Protein AF-A0A949F1Z5-F1 (afdb_monomer_lite)

Foldseek 3Di:
DDDDDDDDDPPPPPPPDPPPPPLFAKWWQFPLRDIDGFHFPDDDPFWTWGQDLLGIDIDGPVGTPDIDHDDPVSNVVVVVVSVVVVVVVVVVVVVPDDDDDDDDDDDDDDDDDDDDDDDDDDDDDPPDDPQDKDKDKDWDADPQSQPRTKMKIKTFASVCLVPQPDAAAEEEEEEAAQDHQVVCVDPVNVVLCNVRVYMYMYIRAHFPPVCVVVVQTLLQLVNTVVVVVVVVVVVVCVVSVHHYDQAHEYEAAASGLSNQLNSCQVCVVRYLEYEHEQHSDADARPAEGNYAYEYEYEPQQVRRVVRSVNNQVRCVVRVHHYDYDYDNDYRDDDPVSSVVSSVVVVVSD

Sequence (349 aa):
MRLKICLCLFSFLICLSLFYSDAAADTIKIKDGGTIQGIIVEEGADKVIVELKYGKMTLSHDNIESISKSTKETNDALRKNWEQAKRQAQGAAKKVQPKVPAKTAVKNPSGSATQSAGTTKKYEAPKSKKTTYQHGIGSIRTDNYANRTLQYYYYIPPAILDNKNQTYPALVMIPWLSGRGDEFVSSECRDFAYKNKFVIISPTFIWDEKNWDAEKSYQYPAVWSGNALLRIIDDFKKQHNIRLKKKFYLFGFSAGAQFALRFAFWKPDLCIACAAHASGAPIRPEGKINTKFFVTCGTQDTERIGYVKEFYNLARQRNIDVTYKTYNIDHALSPAQIEDSMKFFAGVR

Radius of gyration: 25.37 Å; chains: 1; bounding box: 71×90×76 Å

pLDDT: mean 81.54, std 23.12, range [26.77, 98.88]

Structure (mmCIF, N/CA/C/O backbone):
data_AF-A0A949F1Z5-F1
#
_entry.id   AF-A0A949F1Z5-F1
#
loop_
_atom_site.group_PDB
_atom_site.id
_atom_site.type_symbol
_atom_site.label_atom_id
_atom_site.label_alt_id
_atom_site.label_comp_id
_atom_site.label_asym_id
_atom_site.label_entity_id
_atom_site.label_seq_id
_atom_site.pdbx_PDB_ins_code
_atom_site.Cartn_x
_atom_site.Cartn_y
_atom_site.Cartn_z
_atom_site.occupancy
_atom_site.B_iso_or_equiv
_atom_site.auth_seq_id
_atom_site.auth_comp_id
_atom_site.auth_asym_id
_atom_site.auth_atom_id
_atom_site.pdbx_PDB_model_num
ATOM 1 N N . MET A 1 1 ? 48.191 -55.532 -49.067 1.00 36.81 1 MET A N 1
ATOM 2 C CA . MET A 1 1 ? 49.578 -55.034 -48.970 1.00 36.81 1 MET A CA 1
ATOM 3 C C . MET A 1 1 ? 49.526 -53.510 -48.882 1.00 36.81 1 MET A C 1
ATOM 5 O O . MET A 1 1 ? 49.154 -52.925 -49.882 1.00 36.81 1 MET A O 1
ATOM 9 N N . ARG A 1 2 ? 49.883 -52.929 -47.712 1.00 37.22 2 ARG A N 1
ATOM 10 C CA . ARG A 1 2 ? 50.203 -51.493 -47.439 1.00 37.22 2 ARG A CA 1
ATOM 11 C C . ARG A 1 2 ? 49.026 -50.489 -47.605 1.00 37.22 2 ARG A C 1
ATOM 13 O O . ARG A 1 2 ? 48.278 -50.614 -48.552 1.00 37.22 2 ARG A O 1
ATOM 20 N N . LEU A 1 3 ? 48.755 -49.466 -46.783 1.00 37.06 3 LEU A N 1
ATOM 21 C CA . LEU A 1 3 ? 49.341 -48.846 -45.578 1.00 37.06 3 LEU A CA 1
ATOM 22 C C . LEU A 1 3 ? 48.259 -47.858 -45.038 1.00 37.06 3 LEU A C 1
ATOM 24 O O . LEU A 1 3 ? 47.784 -47.026 -45.797 1.00 37.06 3 LEU A O 1
ATOM 28 N N . LYS A 1 4 ? 47.593 -48.112 -43.905 1.00 42.34 4 LYS A N 1
ATOM 29 C CA . LYS A 1 4 ? 47.692 -47.405 -42.604 1.00 42.34 4 LYS A CA 1
ATOM 30 C C . LYS A 1 4 ? 47.954 -45.871 -42.588 1.00 42.34 4 LYS A C 1
ATOM 32 O O . LYS A 1 4 ? 49.036 -45.435 -42.952 1.00 42.34 4 LYS A O 1
ATOM 37 N N . ILE A 1 5 ? 47.022 -45.176 -41.906 1.00 46.44 5 ILE A N 1
ATOM 38 C CA . ILE A 1 5 ? 47.175 -44.035 -40.962 1.00 46.44 5 ILE A CA 1
ATOM 39 C C . ILE A 1 5 ? 47.218 -42.604 -41.534 1.00 46.44 5 ILE A C 1
ATOM 41 O O . ILE A 1 5 ? 48.238 -42.156 -42.035 1.00 46.44 5 ILE A O 1
ATOM 45 N N . CYS A 1 6 ? 46.124 -41.864 -41.307 1.00 39.34 6 CYS A N 1
ATOM 46 C CA . CYS A 1 6 ? 46.070 -40.440 -40.927 1.00 39.34 6 CYS A CA 1
ATOM 47 C C . CYS A 1 6 ? 44.587 -40.065 -40.745 1.00 39.34 6 CYS A C 1
ATOM 49 O O . CYS A 1 6 ? 43.773 -40.435 -41.577 1.00 39.34 6 CYS A O 1
ATOM 51 N N . LEU A 1 7 ? 44.106 -39.322 -39.761 1.00 36.91 7 LEU A N 1
ATOM 52 C CA . LEU A 1 7 ? 44.616 -38.826 -38.495 1.00 36.91 7 LEU A CA 1
ATOM 53 C C . LEU A 1 7 ? 43.337 -38.328 -37.790 1.00 36.91 7 LEU A C 1
ATOM 55 O O . LEU A 1 7 ? 42.496 -37.682 -38.418 1.00 36.91 7 LEU A O 1
ATOM 59 N N . CYS A 1 8 ? 43.154 -38.667 -36.518 1.00 42.72 8 CYS A N 1
ATOM 60 C CA . CYS A 1 8 ? 42.083 -38.144 -35.675 1.00 42.72 8 CYS A CA 1
ATOM 61 C C . CYS A 1 8 ? 42.136 -36.613 -35.659 1.00 42.72 8 CYS A C 1
ATOM 63 O O . CYS A 1 8 ? 43.104 -36.093 -35.123 1.00 42.72 8 CYS A O 1
ATOM 65 N N . LEU A 1 9 ? 41.141 -35.901 -36.203 1.00 37.72 9 LEU A N 1
ATOM 66 C CA . LEU A 1 9 ? 40.977 -34.447 -36.005 1.00 37.72 9 LEU A CA 1
ATOM 67 C C . LEU A 1 9 ? 39.591 -33.936 -36.465 1.00 37.72 9 LEU A C 1
ATOM 69 O O . LEU A 1 9 ? 39.466 -32.875 -37.059 1.00 37.72 9 LEU A O 1
ATOM 73 N N . PHE A 1 10 ? 38.518 -34.679 -36.184 1.00 36.91 10 PHE A N 1
ATOM 74 C CA . PHE A 1 10 ? 37.144 -34.169 -36.348 1.00 36.91 10 PHE A CA 1
ATOM 75 C C . PHE A 1 10 ? 36.283 -34.457 -35.111 1.00 36.91 10 PHE A C 1
ATOM 77 O O . PHE A 1 10 ? 35.127 -34.846 -35.193 1.00 36.91 10 PHE A O 1
ATOM 84 N N . SER A 1 11 ? 36.886 -34.280 -33.933 1.00 42.19 11 SER A N 1
ATOM 85 C CA . SER A 1 11 ? 36.189 -34.313 -32.640 1.00 42.19 11 SER A CA 1
ATOM 86 C C . SER A 1 11 ? 36.670 -33.189 -31.713 1.00 42.19 11 SER A C 1
ATOM 88 O O . SER A 1 11 ? 36.739 -33.359 -30.500 1.00 42.19 11 SER A O 1
ATOM 90 N N . PHE A 1 12 ? 37.036 -32.039 -32.293 1.00 37.59 12 PHE A N 1
ATOM 91 C CA . PHE A 1 12 ? 37.522 -30.867 -31.554 1.00 37.59 12 PHE A CA 1
ATOM 92 C C . PHE A 1 12 ? 37.028 -29.545 -32.167 1.00 37.59 12 PHE A C 1
ATOM 94 O O . PHE A 1 12 ? 37.784 -28.607 -32.381 1.00 37.59 12 PHE A O 1
ATOM 101 N N . LEU A 1 13 ? 35.734 -29.481 -32.489 1.00 38.41 13 LEU A N 1
ATOM 102 C CA . LEU A 1 13 ? 35.032 -28.226 -32.800 1.00 38.41 13 LEU A CA 1
ATOM 103 C C . LEU A 1 13 ? 33.577 -28.261 -32.300 1.00 38.41 13 LEU A C 1
ATOM 105 O O . LEU A 1 13 ? 32.667 -27.701 -32.895 1.00 38.41 13 LEU A O 1
ATOM 109 N N . ILE A 1 14 ? 33.378 -28.927 -31.160 1.00 43.97 14 ILE A N 1
ATOM 110 C CA . ILE A 1 14 ? 32.181 -28.843 -30.314 1.00 43.97 14 ILE A CA 1
ATOM 111 C C . ILE A 1 14 ? 32.685 -28.596 -28.888 1.00 43.97 14 ILE A C 1
ATOM 113 O O . ILE A 1 14 ? 32.600 -29.466 -28.034 1.00 43.97 14 ILE A O 1
ATOM 117 N N . CYS A 1 15 ? 33.352 -27.461 -28.653 1.00 40.47 15 CYS A N 1
ATOM 118 C CA . CYS A 1 15 ? 33.649 -26.997 -27.288 1.00 40.47 15 CYS A CA 1
ATOM 119 C C . CYS A 1 15 ? 34.105 -25.530 -27.194 1.00 40.47 15 CYS A C 1
ATOM 121 O O . CYS A 1 15 ? 34.715 -25.145 -26.201 1.00 40.47 15 CYS A O 1
ATOM 123 N N . LEU A 1 16 ? 33.829 -24.687 -28.197 1.00 43.34 16 LEU A N 1
ATOM 124 C CA . LEU A 1 16 ? 34.276 -23.293 -28.174 1.00 43.34 16 LEU A CA 1
ATOM 125 C C . LEU A 1 16 ? 33.214 -22.354 -28.758 1.00 43.34 16 LEU A C 1
ATOM 127 O O . LEU A 1 16 ? 33.221 -22.071 -29.952 1.00 43.34 16 LEU A O 1
ATOM 131 N N . SER A 1 17 ? 32.278 -21.937 -27.895 1.00 38.22 17 SER A N 1
ATOM 132 C CA . SER A 1 17 ? 31.504 -20.668 -27.925 1.00 38.22 17 SER A CA 1
ATOM 133 C C . SER A 1 17 ? 30.106 -20.763 -27.284 1.00 38.22 17 SER A C 1
ATOM 135 O O . SER A 1 17 ? 29.169 -20.096 -27.705 1.00 38.22 17 SER A O 1
ATOM 137 N N . LEU A 1 18 ? 29.962 -21.524 -26.194 1.00 36.12 18 LEU A N 1
ATOM 138 C CA . LEU A 1 18 ? 28.905 -21.281 -25.200 1.00 36.12 18 LEU A CA 1
ATOM 139 C C . LEU A 1 18 ? 29.523 -20.793 -23.885 1.00 36.12 18 LEU A C 1
ATOM 141 O O . LEU A 1 18 ? 29.160 -21.237 -22.804 1.00 36.12 18 LEU A O 1
ATOM 145 N N . PHE A 1 19 ? 30.444 -19.833 -23.980 1.00 36.62 19 PHE A N 1
ATOM 146 C CA . PHE A 1 19 ? 30.500 -18.803 -22.951 1.00 36.62 19 PHE A CA 1
ATOM 147 C C . PHE A 1 19 ? 29.393 -17.820 -23.312 1.00 36.62 19 PHE A C 1
ATOM 149 O O . PHE A 1 19 ? 29.619 -16.818 -23.985 1.00 36.62 19 PHE A O 1
ATOM 156 N N . TYR A 1 20 ? 28.164 -18.161 -22.917 1.00 38.56 20 TYR A N 1
ATOM 157 C CA . TYR A 1 20 ? 27.194 -17.128 -22.595 1.00 38.56 20 TYR A CA 1
ATOM 158 C C . TYR A 1 20 ? 27.915 -16.246 -21.577 1.00 38.56 20 TYR A C 1
ATOM 160 O O . TYR A 1 20 ? 28.132 -16.662 -20.442 1.00 38.56 20 TYR A O 1
ATOM 168 N N . SER A 1 21 ? 28.403 -15.083 -22.008 1.00 37.22 21 SER A N 1
ATOM 169 C CA . SER A 1 21 ? 28.740 -14.034 -21.065 1.00 37.22 21 SER A CA 1
ATOM 170 C C . SER A 1 21 ? 27.449 -13.758 -20.313 1.00 37.22 21 SER A C 1
ATOM 172 O O . SER A 1 21 ? 26.539 -13.130 -20.857 1.00 37.22 21 SER A O 1
ATOM 174 N N . ASP A 1 22 ? 27.351 -14.279 -19.089 1.00 44.84 22 ASP A N 1
ATOM 175 C CA . ASP A 1 22 ? 26.531 -13.670 -18.058 1.00 44.84 22 ASP A CA 1
ATOM 176 C C . ASP A 1 22 ? 26.916 -12.197 -18.099 1.00 44.84 22 ASP A C 1
ATOM 178 O O . ASP A 1 22 ? 28.029 -11.824 -17.725 1.00 44.84 22 ASP A O 1
ATOM 182 N N . ALA A 1 23 ? 26.058 -11.371 -18.697 1.00 50.28 23 ALA A N 1
ATOM 183 C CA . ALA A 1 23 ? 26.207 -9.934 -18.637 1.00 50.28 23 ALA A CA 1
ATOM 184 C C . ALA A 1 23 ? 26.061 -9.597 -17.156 1.00 50.28 23 ALA A C 1
ATOM 186 O O . ALA A 1 23 ? 24.945 -9.484 -16.650 1.00 50.28 23 ALA A O 1
ATOM 187 N N . ALA A 1 24 ? 27.191 -9.592 -16.450 1.00 70.75 24 ALA A N 1
ATOM 188 C CA . ALA A 1 24 ? 27.233 -9.434 -15.016 1.00 70.75 24 ALA A CA 1
ATOM 189 C C . ALA A 1 24 ? 26.603 -8.077 -14.723 1.00 70.75 24 ALA A C 1
ATOM 191 O O . ALA A 1 24 ? 27.125 -7.050 -15.140 1.00 70.75 24 ALA A O 1
ATOM 192 N N . ALA A 1 25 ? 25.439 -8.058 -14.090 1.00 86.38 25 ALA A N 1
ATOM 193 C CA . ALA A 1 25 ? 24.897 -6.827 -13.542 1.00 86.38 25 ALA A CA 1
ATOM 194 C C . ALA A 1 25 ? 25.790 -6.373 -12.374 1.00 86.38 25 ALA A C 1
ATOM 196 O O . ALA A 1 25 ? 26.530 -7.188 -11.806 1.00 86.38 25 ALA A O 1
ATOM 197 N N . ASP A 1 26 ? 25.692 -5.108 -11.968 1.00 93.19 26 ASP A N 1
ATOM 198 C CA . ASP A 1 26 ? 26.230 -4.707 -10.672 1.00 93.19 26 ASP A CA 1
ATOM 199 C C . ASP A 1 26 ? 25.623 -5.616 -9.594 1.00 93.19 26 ASP A C 1
ATOM 201 O O . ASP A 1 26 ? 24.424 -5.912 -9.585 1.00 93.19 26 ASP A O 1
ATOM 205 N N . THR A 1 27 ? 26.470 -6.098 -8.695 1.00 90.50 27 THR A N 1
ATOM 206 C CA . THR A 1 27 ? 26.098 -7.041 -7.648 1.00 90.50 27 THR A CA 1
ATOM 207 C C . THR A 1 27 ? 26.248 -6.377 -6.291 1.00 90.50 27 THR A C 1
ATOM 209 O O . THR A 1 27 ? 27.327 -5.905 -5.934 1.00 90.50 27 THR A O 1
ATOM 212 N N . ILE A 1 28 ? 25.177 -6.378 -5.504 1.00 89.31 28 ILE A N 1
ATOM 213 C CA . ILE A 1 28 ? 25.171 -5.871 -4.134 1.00 89.31 28 ILE A CA 1
ATOM 214 C C . ILE A 1 28 ? 24.919 -7.035 -3.187 1.00 89.31 28 ILE A C 1
ATOM 216 O O . ILE A 1 28 ? 23.858 -7.659 -3.234 1.00 89.31 28 ILE A O 1
ATOM 220 N N . LYS A 1 29 ? 25.885 -7.321 -2.313 1.00 86.31 29 LYS A N 1
ATOM 221 C CA . LYS A 1 29 ? 25.691 -8.248 -1.195 1.00 86.31 29 LYS A CA 1
ATOM 222 C C . LYS A 1 29 ? 25.130 -7.486 -0.004 1.00 86.31 29 LYS A C 1
ATOM 224 O O . LYS A 1 29 ? 25.622 -6.414 0.341 1.00 86.31 29 LYS A O 1
ATOM 229 N N . ILE A 1 30 ? 24.099 -8.041 0.611 1.00 88.69 30 ILE A N 1
ATOM 230 C CA . ILE A 1 30 ? 23.395 -7.506 1.776 1.00 88.69 30 ILE A CA 1
ATOM 231 C C . ILE A 1 30 ? 23.872 -8.271 3.009 1.00 88.69 30 ILE A C 1
ATOM 233 O O . ILE A 1 30 ? 24.010 -9.490 2.943 1.00 88.69 30 ILE A O 1
ATOM 237 N N . LYS A 1 31 ? 24.059 -7.580 4.140 1.00 77.56 31 LYS A N 1
ATOM 238 C CA . LYS A 1 31 ? 24.593 -8.163 5.391 1.00 77.56 31 LYS A CA 1
ATOM 239 C C . LYS A 1 31 ? 23.800 -9.368 5.912 1.00 77.56 31 LYS A C 1
ATOM 241 O O . LYS A 1 31 ? 24.357 -10.226 6.585 1.00 77.56 31 LYS A O 1
ATOM 246 N N . ASP A 1 32 ? 22.523 -9.467 5.553 1.00 72.50 32 ASP A N 1
ATOM 247 C CA . ASP A 1 32 ? 21.661 -10.608 5.881 1.00 72.50 32 ASP A CA 1
ATOM 248 C C . ASP A 1 32 ? 21.854 -11.823 4.939 1.00 72.50 32 ASP A C 1
ATOM 250 O O . ASP A 1 32 ? 21.057 -12.763 4.951 1.00 72.50 32 ASP A O 1
ATOM 254 N N . GLY A 1 33 ? 22.900 -11.820 4.104 1.00 63.81 33 GLY A N 1
ATOM 255 C CA . GLY A 1 33 ? 23.265 -12.909 3.188 1.00 63.81 33 GLY A CA 1
ATOM 256 C C . GLY A 1 33 ? 22.523 -12.898 1.846 1.00 63.81 33 GLY A C 1
ATOM 257 O O . GLY A 1 33 ? 22.596 -13.867 1.087 1.00 63.81 33 GLY A O 1
ATOM 258 N N . GLY A 1 34 ? 21.781 -11.829 1.551 1.00 72.69 34 GLY A N 1
ATOM 259 C CA . GLY A 1 34 ? 21.120 -11.627 0.261 1.00 72.69 34 GLY A CA 1
ATOM 260 C C . GLY A 1 34 ? 22.077 -11.081 -0.799 1.00 72.69 34 GLY A C 1
ATOM 261 O O . GLY A 1 34 ? 23.029 -10.378 -0.478 1.00 72.69 34 GLY A O 1
ATOM 262 N N . THR A 1 35 ? 21.782 -11.347 -2.069 1.00 81.94 35 THR A N 1
ATOM 263 C CA . THR A 1 35 ? 22.485 -10.739 -3.205 1.00 81.94 35 THR A CA 1
ATOM 264 C C . THR A 1 35 ? 21.456 -10.131 -4.141 1.00 81.94 35 THR A C 1
ATOM 266 O O . THR A 1 35 ? 20.456 -10.779 -4.441 1.00 81.94 35 THR A O 1
ATOM 269 N N . ILE A 1 36 ? 21.709 -8.906 -4.592 1.00 83.75 36 ILE A N 1
ATOM 270 C CA . ILE A 1 36 ? 20.887 -8.177 -5.558 1.00 83.75 36 ILE A CA 1
ATOM 271 C C . ILE A 1 36 ? 21.725 -7.951 -6.807 1.00 83.75 36 ILE A C 1
ATOM 273 O O . ILE A 1 36 ? 22.877 -7.531 -6.701 1.00 83.75 36 ILE A O 1
ATOM 277 N N . GLN A 1 37 ? 21.141 -8.215 -7.973 1.00 89.31 37 GLN A N 1
ATOM 278 C CA . GLN A 1 37 ? 21.768 -7.976 -9.269 1.00 89.31 37 GLN A CA 1
ATOM 279 C C . GLN A 1 37 ? 20.970 -6.934 -10.054 1.00 89.31 37 GLN A C 1
ATOM 281 O O . GLN A 1 37 ? 19.781 -7.105 -10.310 1.00 89.31 37 GLN A O 1
ATOM 286 N N . GLY A 1 38 ? 21.621 -5.839 -10.434 1.00 89.56 38 GLY A N 1
ATOM 287 C CA . GLY A 1 38 ? 20.992 -4.750 -11.177 1.00 89.56 38 GLY A CA 1
ATOM 288 C C . GLY A 1 38 ? 22.002 -3.720 -11.659 1.00 89.56 38 GLY A C 1
ATOM 289 O O . GLY A 1 38 ? 23.190 -3.985 -11.695 1.00 89.56 38 GLY A O 1
ATOM 290 N N . ILE A 1 39 ? 21.538 -2.543 -12.055 1.00 93.75 39 ILE A N 1
ATOM 291 C CA . ILE A 1 39 ? 22.400 -1.447 -12.499 1.00 93.75 39 ILE A CA 1
ATOM 292 C C . ILE A 1 39 ? 22.334 -0.348 -11.449 1.00 93.75 39 ILE A C 1
ATOM 294 O O . ILE A 1 39 ? 21.282 0.248 -11.241 1.00 93.75 39 ILE A O 1
ATOM 298 N N . ILE A 1 40 ? 23.437 -0.051 -10.782 1.00 94.56 40 ILE A N 1
ATOM 299 C CA . ILE A 1 40 ? 23.538 1.047 -9.828 1.00 94.56 40 ILE A CA 1
ATOM 300 C C . ILE A 1 40 ? 23.431 2.356 -10.605 1.00 94.56 40 ILE A C 1
ATOM 302 O O . ILE A 1 40 ? 24.293 2.709 -11.410 1.00 94.56 40 ILE A O 1
ATOM 306 N N . VAL A 1 41 ? 22.332 3.070 -10.377 1.00 93.12 41 VAL A N 1
ATOM 307 C CA . VAL A 1 41 ? 22.043 4.353 -11.029 1.00 93.12 41 VAL A CA 1
ATOM 308 C C . VAL A 1 41 ? 22.470 5.542 -10.179 1.00 93.12 41 VAL A C 1
ATOM 310 O O . VAL A 1 41 ? 22.750 6.602 -10.729 1.00 93.12 41 VAL A O 1
ATOM 313 N N . GLU A 1 42 ? 22.539 5.370 -8.860 1.00 92.69 42 GLU A N 1
ATOM 314 C CA . GLU A 1 42 ? 22.974 6.395 -7.912 1.00 92.69 42 GLU A CA 1
ATOM 315 C C . GLU A 1 42 ? 23.630 5.722 -6.701 1.00 92.69 42 GLU A C 1
ATOM 317 O O . GLU A 1 42 ? 23.104 4.741 -6.175 1.00 92.69 42 GLU A O 1
ATOM 322 N N . GLU A 1 43 ? 24.760 6.257 -6.250 1.00 94.00 43 GLU A N 1
ATOM 323 C CA . GLU A 1 43 ? 25.419 5.879 -4.998 1.00 94.00 43 GLU A CA 1
ATOM 324 C C . GLU A 1 43 ? 25.690 7.165 -4.215 1.00 94.00 43 GLU A C 1
ATOM 326 O O . GLU A 1 43 ? 26.550 7.965 -4.588 1.00 94.00 43 GLU A O 1
ATOM 331 N N . GLY A 1 44 ? 24.866 7.402 -3.196 1.00 89.25 44 GLY A N 1
ATOM 332 C CA . GLY A 1 44 ? 24.979 8.528 -2.275 1.00 89.25 44 GLY A CA 1
ATOM 333 C C . GLY A 1 44 ? 25.659 8.114 -0.971 1.00 89.25 44 GLY A C 1
ATOM 334 O O . GLY A 1 44 ? 26.054 6.970 -0.802 1.00 89.25 44 GLY A O 1
ATOM 335 N N . ALA A 1 45 ? 25.780 9.038 -0.016 1.00 85.44 45 ALA A N 1
ATOM 336 C CA . ALA A 1 45 ? 26.452 8.750 1.256 1.00 85.44 45 ALA A CA 1
ATOM 337 C C . ALA A 1 45 ? 25.693 7.740 2.143 1.00 85.44 45 ALA A C 1
ATOM 339 O O . ALA A 1 45 ? 26.308 7.002 2.907 1.00 85.44 45 ALA A O 1
ATOM 340 N N . ASP A 1 46 ? 24.362 7.714 2.063 1.00 85.50 46 ASP A N 1
ATOM 341 C CA . ASP A 1 46 ? 23.469 6.937 2.932 1.00 85.50 46 ASP A CA 1
ATOM 342 C C . ASP A 1 46 ? 22.711 5.818 2.199 1.00 85.50 46 ASP A C 1
ATOM 344 O O . ASP A 1 46 ? 22.201 4.882 2.830 1.00 85.50 46 ASP A O 1
ATOM 348 N N . LYS A 1 47 ? 22.646 5.884 0.865 1.00 88.69 47 LYS A N 1
ATOM 349 C CA . LYS A 1 47 ? 21.838 4.983 0.043 1.00 88.69 47 LYS A CA 1
ATOM 350 C C . LYS A 1 47 ? 22.443 4.686 -1.328 1.00 88.69 47 LYS A C 1
ATOM 352 O O . LYS A 1 47 ? 23.158 5.496 -1.909 1.00 88.69 47 LYS A O 1
ATOM 357 N N . VAL A 1 48 ? 22.017 3.562 -1.890 1.00 91.69 48 VAL A N 1
ATOM 358 C CA . VAL A 1 48 ? 22.293 3.123 -3.258 1.00 91.69 48 VAL A CA 1
ATOM 359 C C . VAL A 1 48 ? 20.969 2.892 -3.975 1.00 91.69 48 VAL A C 1
ATOM 361 O O . VAL A 1 48 ? 20.094 2.199 -3.455 1.00 91.69 48 VAL A O 1
ATOM 364 N N . ILE A 1 49 ? 20.805 3.455 -5.170 1.00 87.56 49 ILE A N 1
ATOM 365 C CA . ILE A 1 49 ? 19.652 3.192 -6.034 1.00 87.56 49 ILE A CA 1
ATOM 366 C C . ILE A 1 49 ? 20.086 2.234 -7.138 1.00 87.56 49 ILE A C 1
ATOM 368 O O . ILE A 1 49 ? 21.016 2.509 -7.896 1.00 87.56 49 ILE A O 1
ATOM 372 N N . VAL A 1 50 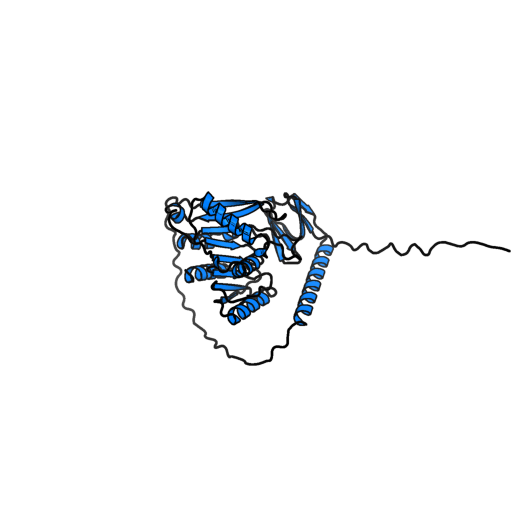? 19.371 1.120 -7.246 1.00 90.00 50 VAL A N 1
ATOM 373 C CA . VAL A 1 50 ? 19.606 0.052 -8.215 1.00 90.00 50 VAL A CA 1
ATOM 374 C C . VAL A 1 50 ? 18.419 -0.032 -9.160 1.00 90.00 50 VAL A C 1
ATOM 376 O O . VAL A 1 50 ? 17.274 -0.180 -8.743 1.00 90.00 50 VAL A O 1
ATOM 379 N N . GLU A 1 51 ? 18.679 0.055 -10.451 1.00 86.62 51 GLU A N 1
ATOM 380 C CA . GLU A 1 51 ? 17.736 -0.248 -11.513 1.00 86.62 51 GLU A CA 1
ATOM 381 C C . GLU A 1 51 ? 17.747 -1.753 -11.792 1.00 86.62 51 GLU A C 1
ATOM 383 O O . GLU A 1 51 ? 18.758 -2.337 -12.168 1.00 86.62 51 GLU A O 1
ATOM 388 N N . LEU A 1 52 ? 16.602 -2.387 -11.595 1.00 85.00 52 LEU A N 1
ATOM 389 C CA . LEU A 1 52 ? 16.345 -3.797 -11.850 1.00 85.00 52 LEU A CA 1
ATOM 390 C C . LEU A 1 52 ? 15.486 -3.916 -13.114 1.00 85.00 52 LEU A C 1
ATOM 392 O O . LEU A 1 52 ? 14.794 -2.971 -13.512 1.00 85.00 52 LEU A O 1
ATOM 396 N N . LYS A 1 53 ? 15.417 -5.120 -13.692 1.00 76.19 53 LYS A N 1
ATOM 397 C CA . LYS A 1 53 ? 14.556 -5.417 -14.853 1.00 76.19 53 LYS A CA 1
ATOM 398 C C . LYS A 1 53 ? 13.107 -4.938 -14.665 1.00 76.19 53 LYS A C 1
ATOM 400 O O . LYS A 1 53 ? 12.463 -4.503 -15.625 1.00 76.19 53 LYS A O 1
ATOM 405 N N . TYR A 1 54 ? 12.606 -4.998 -13.431 1.00 72.56 54 TYR A N 1
ATOM 406 C CA . TYR A 1 54 ? 11.209 -4.730 -13.074 1.00 72.56 54 TYR A CA 1
ATOM 407 C C . TYR A 1 54 ? 10.968 -3.371 -12.390 1.00 72.56 54 TYR A C 1
ATOM 409 O O . TYR A 1 54 ? 9.826 -3.045 -12.065 1.00 72.56 54 TYR A O 1
ATOM 417 N N . GLY A 1 55 ? 12.004 -2.553 -12.185 1.00 71.62 55 GLY A N 1
ATOM 418 C CA . GLY A 1 55 ? 11.871 -1.236 -11.558 1.00 71.62 55 GLY A CA 1
ATOM 419 C C . GLY A 1 55 ? 13.125 -0.802 -10.812 1.00 71.62 55 GLY A C 1
ATOM 420 O O . GLY A 1 55 ? 14.117 -1.517 -10.784 1.00 71.62 55 GLY A O 1
ATOM 421 N N . LYS A 1 56 ? 13.082 0.377 -10.195 1.00 80.19 56 LYS A N 1
ATOM 422 C CA . LYS A 1 56 ? 14.166 0.855 -9.333 1.00 80.19 56 LYS A CA 1
ATOM 423 C C . LYS A 1 56 ? 13.918 0.442 -7.886 1.00 80.19 56 LYS A C 1
ATOM 425 O O . LYS A 1 56 ? 12.774 0.383 -7.437 1.00 80.19 56 LYS A O 1
ATOM 430 N N . MET A 1 57 ? 14.999 0.178 -7.176 1.00 78.25 57 MET A N 1
ATOM 431 C CA . MET A 1 57 ? 15.035 -0.198 -5.773 1.00 78.25 57 MET A CA 1
ATOM 432 C C . MET A 1 57 ? 16.060 0.677 -5.052 1.00 78.25 57 MET A C 1
ATOM 434 O O . MET A 1 57 ? 17.128 0.942 -5.593 1.00 78.25 57 MET A O 1
ATOM 438 N N . THR A 1 58 ? 15.741 1.109 -3.834 1.00 82.25 58 THR A N 1
ATOM 439 C CA . THR A 1 58 ? 16.652 1.886 -2.983 1.00 82.25 58 THR A CA 1
ATOM 440 C C . THR A 1 58 ? 17.115 1.019 -1.820 1.00 82.25 58 THR A C 1
ATOM 442 O O . THR A 1 58 ? 16.305 0.368 -1.164 1.00 82.25 58 THR A O 1
ATOM 445 N N . LEU A 1 59 ? 18.415 1.017 -1.557 1.00 80.12 59 LEU A N 1
ATOM 446 C CA . LEU A 1 59 ? 19.066 0.297 -0.470 1.00 80.12 59 LEU A CA 1
ATOM 447 C C . LEU A 1 59 ? 19.778 1.288 0.440 1.00 80.12 59 LEU A C 1
ATOM 449 O O . LEU A 1 59 ? 20.439 2.192 -0.050 1.00 80.12 59 LEU A O 1
ATOM 453 N N . SER A 1 60 ? 19.687 1.101 1.755 1.00 83.31 60 SER A N 1
ATOM 454 C CA . SER A 1 60 ? 20.529 1.839 2.703 1.00 83.31 60 SER A CA 1
ATOM 455 C C . SER A 1 60 ? 21.921 1.211 2.769 1.00 83.31 60 SER A C 1
ATOM 457 O O . SER A 1 60 ? 22.027 -0.018 2.808 1.00 83.31 60 SER A O 1
ATOM 459 N N . HIS A 1 61 ? 22.969 2.038 2.844 1.00 88.12 61 HIS A N 1
ATOM 460 C CA . HIS A 1 61 ? 24.345 1.568 3.048 1.00 88.12 61 HIS A CA 1
ATOM 461 C C . HIS A 1 61 ? 24.497 0.710 4.309 1.00 88.12 61 HIS A C 1
ATOM 463 O O . HIS A 1 61 ? 25.278 -0.240 4.308 1.00 88.12 61 HIS A O 1
ATOM 469 N N . ASP A 1 62 ? 23.690 0.955 5.345 1.00 84.56 62 ASP A N 1
ATOM 470 C CA . ASP A 1 62 ? 23.720 0.178 6.587 1.00 84.56 62 ASP A CA 1
ATOM 471 C C . ASP A 1 62 ? 23.415 -1.308 6.369 1.00 84.56 62 ASP A C 1
ATOM 473 O O . ASP A 1 62 ? 23.911 -2.155 7.115 1.00 84.56 62 ASP A O 1
ATOM 477 N N . ASN A 1 63 ? 22.657 -1.633 5.320 1.00 81.81 63 ASN A N 1
ATOM 478 C CA . ASN A 1 63 ? 22.278 -2.999 4.974 1.00 81.81 63 ASN A CA 1
ATOM 479 C C . ASN A 1 63 ? 23.231 -3.642 3.957 1.00 81.81 63 ASN A C 1
ATOM 481 O O . ASN A 1 63 ? 23.144 -4.845 3.719 1.00 81.81 63 ASN A O 1
ATOM 485 N N . ILE A 1 64 ? 24.136 -2.872 3.353 1.00 89.62 64 ILE A N 1
ATOM 486 C CA . ILE A 1 64 ? 25.029 -3.350 2.298 1.00 89.62 64 ILE A CA 1
ATOM 487 C C . ILE A 1 64 ? 26.315 -3.893 2.924 1.00 89.62 64 ILE A C 1
ATOM 489 O O . ILE A 1 64 ? 26.970 -3.235 3.728 1.00 89.62 64 ILE A O 1
ATOM 493 N N . GLU A 1 65 ? 26.666 -5.122 2.561 1.00 90.56 65 GLU A N 1
ATOM 494 C CA . GLU A 1 65 ? 27.934 -5.759 2.917 1.00 90.56 65 GLU A CA 1
ATOM 495 C C . GLU A 1 65 ? 29.028 -5.388 1.912 1.00 90.56 65 GLU A C 1
ATOM 497 O O . GLU A 1 65 ? 30.127 -5.005 2.299 1.00 90.56 65 GLU A O 1
ATOM 502 N N . SER A 1 66 ? 28.738 -5.492 0.613 1.00 94.00 66 SER A N 1
ATOM 503 C CA . SER A 1 66 ? 29.682 -5.116 -0.444 1.00 94.00 66 SER A CA 1
ATOM 504 C C . SER A 1 66 ? 28.973 -4.793 -1.755 1.00 94.00 66 SER A C 1
ATOM 506 O O . SER A 1 66 ? 27.862 -5.260 -2.014 1.00 94.00 66 SER A O 1
ATOM 508 N N . ILE A 1 67 ? 29.644 -3.998 -2.588 1.00 95.19 67 ILE A N 1
ATOM 509 C CA . ILE A 1 67 ? 29.202 -3.614 -3.929 1.00 95.19 67 ILE A CA 1
ATOM 510 C C . ILE A 1 67 ? 30.281 -4.037 -4.924 1.00 95.19 67 ILE A C 1
ATOM 512 O O . ILE A 1 67 ? 31.458 -3.730 -4.745 1.00 95.19 67 ILE A O 1
ATOM 516 N N . SER A 1 68 ? 29.874 -4.720 -5.988 1.00 93.94 68 SER A N 1
ATOM 517 C CA . SER A 1 68 ? 30.708 -5.056 -7.137 1.00 93.94 68 SER A CA 1
ATOM 518 C C . SER A 1 68 ? 30.065 -4.454 -8.379 1.00 93.94 68 SER A C 1
ATOM 520 O O . SER A 1 68 ? 28.931 -4.792 -8.707 1.00 93.94 68 SER A O 1
ATOM 522 N N . LYS A 1 69 ? 30.762 -3.520 -9.029 1.00 95.00 69 LYS A N 1
ATOM 523 C CA . LYS A 1 69 ? 30.268 -2.830 -10.223 1.00 95.00 69 LYS A CA 1
ATOM 524 C C . LYS A 1 69 ? 30.774 -3.506 -11.488 1.00 95.00 69 LYS A C 1
ATOM 526 O O . LYS A 1 69 ? 31.946 -3.871 -11.580 1.00 95.00 69 LYS A O 1
ATOM 531 N N . SER A 1 70 ? 29.896 -3.590 -12.464 1.00 91.88 70 SER A N 1
ATOM 532 C CA . SER A 1 70 ? 30.168 -4.018 -13.820 1.00 91.88 70 SER A CA 1
ATOM 533 C C . SER A 1 70 ? 30.574 -2.848 -14.704 1.00 91.88 70 SER A C 1
ATOM 535 O O . SER A 1 70 ? 30.479 -1.675 -14.333 1.00 91.88 70 SER A O 1
ATOM 537 N N . THR A 1 71 ? 31.071 -3.162 -15.901 1.00 92.06 71 THR A N 1
ATOM 538 C CA . THR A 1 71 ? 31.464 -2.122 -16.852 1.00 92.06 71 THR A CA 1
ATOM 539 C C . THR A 1 71 ? 30.242 -1.387 -17.394 1.00 92.06 71 THR A C 1
ATOM 541 O O . THR A 1 71 ? 29.140 -1.940 -17.485 1.00 92.06 71 THR A O 1
ATOM 544 N N . LYS A 1 72 ? 30.444 -0.136 -17.815 1.00 89.19 72 LYS A N 1
ATOM 545 C CA . LYS A 1 72 ? 29.393 0.675 -18.436 1.00 89.19 72 LYS A CA 1
ATOM 546 C C . LYS A 1 72 ? 28.797 -0.026 -19.657 1.00 89.19 72 LYS A C 1
ATOM 548 O O . LYS A 1 72 ? 27.583 -0.053 -19.813 1.00 89.19 72 LYS A O 1
ATOM 553 N N . GLU A 1 73 ? 29.640 -0.644 -20.478 1.00 88.56 73 GLU A N 1
ATOM 554 C CA . GLU A 1 73 ? 29.238 -1.380 -21.676 1.00 88.56 73 GLU A CA 1
ATOM 555 C C . GLU A 1 73 ? 28.328 -2.565 -21.323 1.00 88.56 73 GLU A C 1
ATOM 557 O O . GLU A 1 73 ? 27.329 -2.799 -22.004 1.00 88.56 73 GLU A O 1
ATOM 562 N N . THR A 1 74 ? 28.636 -3.273 -20.230 1.00 87.62 74 THR A N 1
ATOM 563 C CA . THR A 1 74 ? 27.825 -4.393 -19.730 1.00 87.62 74 THR A CA 1
ATOM 564 C C . THR A 1 74 ? 26.459 -3.904 -19.254 1.00 87.62 74 THR A C 1
ATOM 566 O O . THR A 1 74 ? 25.430 -4.452 -19.653 1.00 87.62 74 THR A O 1
ATOM 569 N N . ASN A 1 75 ? 26.434 -2.823 -18.472 1.00 89.56 75 ASN A N 1
ATOM 570 C CA . ASN A 1 75 ? 25.197 -2.222 -17.976 1.00 89.56 75 ASN A CA 1
ATOM 571 C C . ASN A 1 75 ? 24.332 -1.654 -19.121 1.00 89.56 75 ASN A C 1
ATOM 573 O O . ASN A 1 75 ? 23.116 -1.851 -19.134 1.00 89.56 75 ASN A O 1
ATOM 577 N N . ASP A 1 76 ? 24.935 -1.024 -20.132 1.00 87.56 76 ASP A N 1
ATOM 578 C CA . ASP A 1 76 ? 24.223 -0.515 -21.311 1.00 87.56 76 ASP A CA 1
ATOM 579 C C . ASP A 1 76 ? 23.643 -1.652 -22.171 1.00 87.56 76 ASP A C 1
ATOM 581 O O . ASP A 1 76 ? 22.516 -1.547 -22.670 1.00 87.56 76 ASP A O 1
ATOM 585 N N . ALA A 1 77 ? 24.369 -2.765 -22.325 1.00 86.75 77 ALA A N 1
ATOM 586 C CA . ALA A 1 77 ? 23.858 -3.964 -22.989 1.00 86.75 77 ALA A CA 1
ATOM 587 C C . ALA A 1 77 ? 22.686 -4.586 -22.211 1.00 86.75 77 ALA A C 1
ATOM 589 O O . ALA A 1 77 ? 21.660 -4.931 -22.803 1.00 86.75 77 ALA A O 1
ATOM 590 N N . LEU A 1 78 ? 22.799 -4.664 -20.882 1.00 87.12 78 LEU A N 1
ATOM 591 C CA . LEU A 1 78 ? 21.745 -5.171 -20.008 1.00 87.12 78 LEU A CA 1
ATOM 592 C C . LEU A 1 78 ? 20.465 -4.323 -20.106 1.00 87.12 78 LEU A C 1
ATOM 594 O O . LEU A 1 78 ? 19.382 -4.888 -20.282 1.00 87.12 78 LEU A O 1
ATOM 598 N N . ARG A 1 79 ? 20.574 -2.982 -20.112 1.00 86.88 79 ARG A N 1
ATOM 599 C CA . ARG A 1 79 ? 19.423 -2.085 -20.351 1.00 86.88 79 ARG A CA 1
ATOM 600 C C . ARG A 1 79 ? 18.755 -2.354 -21.690 1.00 86.88 79 ARG A C 1
ATOM 602 O O . ARG A 1 79 ? 17.537 -2.520 -21.739 1.00 86.88 79 ARG A O 1
ATOM 609 N N . LYS A 1 80 ? 19.537 -2.442 -22.772 1.00 87.31 80 LYS A N 1
ATOM 610 C CA . LYS A 1 80 ? 19.005 -2.732 -24.115 1.00 87.31 80 LYS A CA 1
ATOM 611 C C . LYS A 1 80 ? 18.251 -4.060 -24.141 1.00 87.31 80 LYS A C 1
ATOM 613 O O . LYS A 1 80 ? 17.155 -4.123 -24.698 1.00 87.31 80 LYS A O 1
ATOM 618 N N . ASN A 1 81 ? 18.789 -5.094 -23.497 1.00 84.81 81 ASN A N 1
ATOM 619 C CA . ASN A 1 81 ? 18.135 -6.398 -23.397 1.00 84.81 81 ASN A CA 1
ATOM 620 C C . ASN A 1 81 ? 16.812 -6.312 -22.619 1.00 84.81 81 ASN A C 1
ATOM 622 O O . ASN A 1 81 ? 15.802 -6.872 -23.051 1.00 84.81 81 ASN A O 1
ATOM 626 N N . TRP A 1 82 ? 16.777 -5.574 -21.503 1.00 85.12 82 TRP A N 1
ATOM 627 C CA . TRP A 1 82 ? 15.546 -5.348 -20.739 1.00 85.12 82 TRP A CA 1
ATOM 628 C C . TRP A 1 82 ? 14.495 -4.585 -21.545 1.00 85.12 82 TRP A C 1
ATOM 630 O O . TRP A 1 82 ? 13.326 -4.971 -21.543 1.00 85.12 82 TRP A O 1
ATOM 640 N N . GLU A 1 83 ? 14.888 -3.543 -22.276 1.00 80.31 83 GLU A N 1
ATOM 641 C CA . GLU A 1 83 ? 13.989 -2.797 -23.159 1.00 80.31 83 GLU A CA 1
ATOM 642 C C . GLU A 1 83 ? 13.432 -3.668 -24.292 1.00 80.31 83 GLU A C 1
ATOM 644 O O . GLU A 1 83 ? 12.232 -3.624 -24.574 1.00 80.31 83 GLU A O 1
ATOM 649 N N . GLN A 1 84 ? 14.274 -4.487 -24.929 1.00 80.94 84 GLN A N 1
ATOM 650 C CA . GLN A 1 84 ? 13.847 -5.412 -25.980 1.00 80.94 84 GLN A CA 1
ATOM 651 C C . GLN A 1 84 ? 12.860 -6.454 -25.446 1.00 80.94 84 GLN A C 1
ATOM 653 O O . GLN A 1 84 ? 11.793 -6.638 -26.038 1.00 80.94 84 GLN A O 1
ATOM 658 N N . ALA A 1 85 ? 13.159 -7.076 -24.302 1.00 71.38 85 ALA A N 1
ATOM 659 C CA . ALA A 1 85 ? 12.263 -8.029 -23.653 1.00 71.38 85 ALA A CA 1
ATOM 660 C C . ALA A 1 85 ? 10.914 -7.382 -23.287 1.00 71.38 85 ALA A C 1
ATOM 662 O O . ALA A 1 85 ? 9.855 -7.964 -23.537 1.00 71.38 85 ALA A O 1
ATOM 663 N N . LYS A 1 86 ? 10.930 -6.142 -22.775 1.00 72.38 86 LYS A N 1
ATOM 664 C CA . LYS A 1 86 ? 9.711 -5.364 -22.491 1.00 72.38 86 LYS A CA 1
ATOM 665 C C . LYS A 1 86 ? 8.885 -5.118 -23.758 1.00 72.38 86 LYS A C 1
ATOM 667 O O . LYS A 1 86 ? 7.675 -5.346 -23.746 1.00 72.38 86 LYS A O 1
ATOM 672 N N . ARG A 1 87 ? 9.516 -4.716 -24.869 1.00 72.19 87 ARG A N 1
ATOM 673 C CA . ARG A 1 87 ? 8.831 -4.503 -26.163 1.00 72.19 87 ARG A CA 1
ATOM 674 C C . ARG A 1 87 ? 8.204 -5.789 -26.703 1.00 72.19 87 ARG A C 1
ATOM 676 O O . ARG A 1 87 ? 7.073 -5.759 -27.185 1.00 72.19 87 ARG A O 1
ATOM 683 N N . GLN A 1 88 ? 8.907 -6.915 -26.600 1.00 70.38 88 GLN A N 1
ATOM 684 C CA . GLN A 1 88 ? 8.400 -8.221 -27.032 1.00 70.38 88 GLN A CA 1
ATOM 685 C C . GLN A 1 88 ? 7.191 -8.667 -26.198 1.00 70.38 88 GLN A C 1
ATOM 687 O O . GLN A 1 88 ? 6.173 -9.064 -26.769 1.00 70.38 88 GLN A O 1
ATOM 692 N N . ALA A 1 89 ? 7.248 -8.515 -24.871 1.00 58.00 89 ALA A N 1
ATOM 693 C CA . ALA A 1 89 ? 6.130 -8.829 -23.979 1.00 58.00 89 ALA A CA 1
ATOM 694 C C . ALA A 1 89 ? 4.889 -7.961 -24.270 1.00 58.00 89 ALA A C 1
ATOM 696 O O . ALA A 1 89 ? 3.770 -8.471 -24.352 1.00 58.00 89 ALA A O 1
ATOM 697 N N . GLN A 1 90 ? 5.077 -6.660 -24.518 1.00 57.12 90 GLN A N 1
ATOM 698 C CA . GLN A 1 90 ? 3.991 -5.749 -24.902 1.00 57.12 90 GLN A CA 1
ATOM 699 C C . GLN A 1 90 ? 3.397 -6.082 -26.283 1.00 57.12 90 GLN A C 1
ATOM 701 O O . GLN A 1 90 ? 2.185 -5.973 -26.485 1.00 57.12 90 GLN A O 1
ATOM 706 N N . GLY A 1 91 ? 4.230 -6.511 -27.237 1.00 50.50 91 GLY A N 1
ATOM 707 C CA . GLY A 1 91 ? 3.788 -6.974 -28.554 1.00 50.50 91 GLY A CA 1
ATOM 708 C C . GLY A 1 91 ? 2.978 -8.273 -28.493 1.00 50.50 91 GLY A C 1
ATOM 709 O O . GLY A 1 91 ? 1.969 -8.399 -29.188 1.00 50.50 91 GLY A O 1
ATOM 710 N N . ALA A 1 92 ? 3.370 -9.212 -27.628 1.00 43.59 92 ALA A N 1
ATOM 711 C CA . ALA A 1 92 ? 2.641 -10.456 -27.393 1.00 43.59 92 ALA A CA 1
ATOM 712 C C . ALA A 1 92 ? 1.285 -10.209 -26.708 1.00 43.59 92 ALA A C 1
ATOM 714 O O . ALA A 1 92 ? 0.268 -10.739 -27.154 1.00 43.59 92 ALA A O 1
ATOM 715 N N . ALA A 1 93 ? 1.233 -9.324 -25.707 1.00 41.31 93 ALA A N 1
ATOM 716 C CA . ALA A 1 93 ? -0.009 -8.959 -25.022 1.00 41.31 93 ALA A CA 1
ATOM 717 C C . ALA A 1 93 ? -1.040 -8.285 -25.953 1.00 41.31 93 ALA A C 1
ATOM 719 O O . ALA A 1 93 ? -2.243 -8.504 -25.811 1.00 41.31 93 ALA A O 1
ATOM 720 N N . LYS A 1 94 ? -0.589 -7.518 -26.959 1.00 45.44 94 LYS A N 1
ATOM 721 C CA . LYS A 1 94 ? -1.472 -6.932 -27.986 1.00 45.44 94 LYS A CA 1
ATOM 722 C C . LYS A 1 94 ? -2.068 -7.965 -28.952 1.00 45.44 94 LYS A C 1
ATOM 724 O O . LYS A 1 94 ? -3.128 -7.704 -29.511 1.00 45.44 94 LYS A O 1
ATOM 729 N N . LYS A 1 95 ? -1.434 -9.130 -29.145 1.00 41.59 95 LYS A N 1
ATOM 730 C CA . LYS A 1 95 ? -1.926 -10.189 -30.049 1.00 41.59 95 LYS A CA 1
ATOM 731 C C . LYS A 1 95 ? -3.015 -11.083 -29.436 1.00 41.59 95 LYS A C 1
ATOM 733 O O . LYS A 1 95 ? -3.661 -11.811 -30.179 1.00 41.59 95 LYS A O 1
ATOM 738 N N . VAL A 1 96 ? -3.250 -11.012 -28.122 1.00 39.44 96 VAL A N 1
ATOM 739 C CA . VAL A 1 96 ? -4.192 -11.894 -27.391 1.00 39.44 96 VAL A CA 1
ATOM 740 C C . VAL A 1 96 ? -5.503 -11.178 -27.003 1.00 39.44 96 VAL A C 1
ATOM 742 O O . VAL A 1 96 ? -6.318 -11.715 -26.260 1.00 39.44 96 VAL A O 1
ATOM 745 N N . GLN A 1 97 ? -5.779 -9.969 -27.509 1.00 32.03 97 GLN A N 1
ATOM 746 C CA . GLN A 1 97 ? -7.061 -9.306 -27.226 1.00 32.03 97 GLN A CA 1
ATOM 747 C C . GLN A 1 97 ? -8.236 -10.010 -27.942 1.00 32.03 97 GLN A C 1
ATOM 749 O O . GLN A 1 97 ? -8.213 -10.118 -29.172 1.00 32.03 97 GLN A O 1
ATOM 754 N N . PRO A 1 98 ? -9.301 -10.439 -27.229 1.00 35.62 98 PRO A N 1
ATOM 755 C CA . PRO A 1 98 ? -10.542 -10.854 -27.870 1.00 35.62 98 PRO A CA 1
ATOM 756 C C . PRO A 1 98 ? -11.187 -9.643 -28.555 1.00 35.62 98 PRO A C 1
ATOM 758 O O . PRO A 1 98 ? -11.292 -8.567 -27.964 1.00 35.62 98 PRO A O 1
ATOM 761 N N . LYS A 1 99 ? -11.636 -9.824 -29.802 1.00 33.00 99 LYS A N 1
ATOM 762 C CA . LYS A 1 99 ? -12.411 -8.822 -30.548 1.00 33.00 99 LYS A CA 1
ATOM 763 C C . LYS A 1 99 ? -13.710 -8.508 -29.796 1.00 33.00 99 LYS A C 1
ATOM 765 O O . LYS A 1 99 ? -14.655 -9.288 -29.851 1.00 33.00 99 LYS A O 1
ATOM 770 N N . VAL A 1 100 ? -13.768 -7.357 -29.129 1.00 33.84 100 VAL A N 1
ATOM 771 C CA . VAL A 1 100 ? -15.019 -6.774 -28.618 1.00 33.84 100 VAL A CA 1
ATOM 772 C C . VAL A 1 100 ? -15.607 -5.865 -29.710 1.00 33.84 100 VAL A C 1
ATOM 774 O O . VAL A 1 100 ? -14.848 -5.103 -30.318 1.00 33.84 100 VAL A O 1
ATOM 777 N N . PRO A 1 101 ? -16.920 -5.935 -30.009 1.00 31.91 101 PRO A N 1
ATOM 778 C CA . PRO A 1 101 ? -17.524 -5.139 -31.069 1.00 31.91 101 PRO A CA 1
ATOM 779 C C . PRO A 1 101 ? -17.578 -3.650 -30.715 1.00 31.91 101 PRO A C 1
ATOM 781 O O . PRO A 1 101 ? -17.728 -3.258 -29.559 1.00 31.91 101 PRO A O 1
ATOM 784 N N . ALA A 1 102 ? -17.454 -2.823 -31.750 1.00 32.09 102 ALA A N 1
ATOM 785 C CA . ALA A 1 102 ? -17.391 -1.372 -31.669 1.00 32.09 102 ALA A CA 1
ATOM 786 C C . ALA A 1 102 ? -18.748 -0.693 -31.395 1.00 32.09 102 ALA A C 1
ATOM 788 O O . ALA A 1 102 ? -19.797 -1.215 -31.773 1.00 32.09 102 ALA A O 1
ATOM 789 N N . LYS A 1 103 ? -18.630 0.564 -30.919 1.00 32.06 103 LYS A N 1
ATOM 790 C CA . LYS A 1 103 ? -19.616 1.661 -30.727 1.00 32.06 103 LYS A CA 1
ATOM 791 C C . LYS A 1 103 ? -20.029 1.838 -29.252 1.00 32.06 103 LYS A C 1
ATOM 793 O O . LYS A 1 103 ? -20.244 0.870 -28.546 1.00 32.06 103 LYS A O 1
ATOM 798 N N . THR A 1 104 ? -20.092 3.045 -28.684 1.00 28.45 104 THR A N 1
ATOM 799 C CA . THR A 1 104 ? -20.508 4.333 -29.268 1.00 28.45 104 THR A CA 1
ATOM 800 C C . THR A 1 104 ? -19.836 5.501 -28.528 1.00 28.45 104 THR A C 1
ATOM 802 O O . THR A 1 104 ? -19.605 5.426 -27.324 1.00 28.45 104 THR A O 1
ATOM 805 N N . ALA A 1 105 ? -19.514 6.575 -29.252 1.00 29.80 105 ALA A N 1
ATOM 806 C CA . ALA A 1 105 ? -18.887 7.784 -28.726 1.00 29.80 105 ALA A CA 1
ATOM 807 C C . ALA A 1 105 ? -19.844 8.586 -27.825 1.00 29.80 105 ALA A C 1
ATOM 809 O O . ALA A 1 105 ? -20.956 8.911 -28.238 1.00 29.80 105 ALA A O 1
ATOM 810 N N . VAL A 1 106 ? -19.382 8.960 -26.629 1.00 30.81 106 VAL A N 1
ATOM 811 C CA . VAL A 1 106 ? -20.048 9.934 -25.753 1.00 30.81 106 VAL A CA 1
ATOM 812 C C . VAL A 1 106 ? -19.142 11.155 -25.623 1.00 30.81 106 VAL A C 1
ATOM 814 O O . VAL A 1 106 ? -17.966 11.042 -25.278 1.00 30.81 106 VAL A O 1
ATOM 817 N N . LYS A 1 107 ? -19.701 12.320 -25.965 1.00 28.98 107 LYS A N 1
ATOM 818 C CA . LYS A 1 107 ? -19.075 13.643 -25.882 1.00 28.98 107 LYS A CA 1
ATOM 819 C C . LYS A 1 107 ? -18.822 14.028 -24.419 1.00 28.98 107 LYS A C 1
ATOM 821 O O . LYS A 1 107 ? -19.745 14.002 -23.611 1.00 28.98 107 LYS A O 1
ATOM 826 N N . ASN A 1 108 ? -17.598 14.456 -24.115 1.00 29.33 108 ASN A N 1
ATOM 827 C CA . ASN A 1 108 ? -17.263 15.165 -22.879 1.00 29.33 108 ASN A CA 1
ATOM 828 C C . ASN A 1 108 ? -17.679 16.641 -22.990 1.00 29.33 108 ASN A C 1
ATOM 830 O O . ASN A 1 108 ? -17.359 17.260 -24.008 1.00 29.33 108 ASN A O 1
ATOM 834 N N . PRO A 1 109 ? -18.284 17.251 -21.958 1.00 32.31 109 PRO A N 1
ATOM 835 C CA . PRO A 1 109 ? -18.303 18.695 -21.828 1.00 32.31 109 PRO A CA 1
ATOM 836 C C . PRO A 1 109 ? -17.045 19.177 -21.094 1.00 32.31 109 PRO A C 1
ATOM 838 O O . PRO A 1 109 ? -16.761 18.788 -19.961 1.00 32.31 109 PRO A O 1
ATOM 841 N N . SER A 1 110 ? -16.303 20.052 -21.767 1.00 27.78 110 SER A N 1
ATOM 842 C CA . SER A 1 110 ? -15.312 20.952 -21.188 1.00 27.78 110 SER A CA 1
ATOM 843 C C . SER A 1 110 ? -16.022 22.075 -20.426 1.00 27.78 110 SER A C 1
ATOM 845 O O . SER A 1 110 ? -16.754 22.854 -21.034 1.00 27.78 110 SER A O 1
ATOM 847 N N . GLY A 1 111 ? -15.789 22.178 -19.120 1.00 29.27 111 GLY A N 1
ATOM 848 C CA . GLY A 1 111 ? -16.166 23.340 -18.315 1.00 29.27 111 GLY A CA 1
ATOM 849 C C . GLY A 1 111 ? -14.913 23.993 -17.749 1.00 29.27 111 GLY A C 1
ATOM 850 O O . GLY A 1 111 ? -14.246 23.404 -16.901 1.00 29.27 111 GLY A O 1
ATOM 851 N N . SER A 1 112 ? -14.578 25.182 -18.253 1.00 26.94 112 SER A N 1
ATOM 852 C CA . SER A 1 112 ? -13.593 26.078 -17.653 1.00 26.94 112 SER A CA 1
ATOM 853 C C . SER A 1 112 ? -14.183 26.703 -16.387 1.00 26.94 112 SER A C 1
ATOM 855 O O . SER A 1 112 ? -15.359 27.058 -16.349 1.00 26.94 112 SER A O 1
ATOM 857 N N . ALA A 1 113 ? -13.367 26.849 -15.345 1.00 29.89 113 ALA A N 1
ATOM 858 C CA . ALA A 1 113 ? -13.706 27.680 -14.201 1.00 29.89 113 ALA A CA 1
ATOM 859 C C . ALA A 1 113 ? -12.480 28.481 -13.762 1.00 29.89 113 ALA A C 1
ATOM 861 O O . ALA A 1 113 ? -11.377 27.965 -13.587 1.00 29.89 113 ALA A O 1
ATOM 862 N N . THR A 1 114 ? -12.748 29.771 -13.673 1.00 26.88 114 THR A N 1
ATOM 863 C CA . THR A 1 114 ? -11.906 30.939 -13.468 1.00 26.88 114 THR A CA 1
ATOM 864 C C . THR A 1 114 ? -11.150 30.920 -12.140 1.00 26.88 114 THR A C 1
ATOM 866 O O . THR A 1 114 ? -11.649 30.459 -11.116 1.00 26.88 114 THR A O 1
ATOM 869 N N . GLN A 1 115 ? -9.939 31.475 -12.170 1.00 26.77 115 GLN A N 1
ATOM 870 C CA . GLN A 1 115 ? -9.108 31.769 -11.007 1.00 26.77 115 GLN A CA 1
ATOM 871 C C . GLN A 1 115 ? -9.729 32.897 -10.168 1.00 26.77 115 GLN A C 1
ATOM 873 O O . GLN A 1 115 ? -10.055 33.955 -10.701 1.00 26.77 115 GLN A O 1
ATOM 878 N N . SER A 1 116 ? -9.801 32.715 -8.849 1.00 28.80 116 SER A N 1
ATOM 879 C CA . SER A 1 116 ? -9.878 33.829 -7.901 1.00 28.80 116 SER A CA 1
ATOM 880 C C . SER A 1 116 ? -8.791 33.666 -6.844 1.00 28.80 116 SER A C 1
ATOM 882 O O . SER A 1 116 ? -8.744 32.661 -6.133 1.00 28.80 116 SER A O 1
ATOM 884 N N . ALA A 1 117 ? -7.915 34.663 -6.774 1.00 28.58 117 ALA A N 1
ATOM 885 C CA . ALA A 1 117 ? -6.850 34.784 -5.795 1.00 28.58 117 ALA A CA 1
ATOM 886 C C . ALA A 1 117 ? -7.429 34.971 -4.382 1.00 28.58 117 ALA A C 1
ATOM 888 O O . ALA A 1 117 ? -8.235 35.868 -4.146 1.00 28.58 117 ALA A O 1
ATOM 889 N N . GLY A 1 118 ? -6.998 34.123 -3.448 1.00 27.77 118 GLY A N 1
ATOM 890 C CA . GLY A 1 118 ? -7.314 34.205 -2.026 1.00 27.77 118 GLY A CA 1
ATOM 891 C C . GLY A 1 118 ? -6.027 34.124 -1.213 1.00 27.77 118 GLY A C 1
ATOM 892 O O . GLY A 1 118 ? -5.242 33.192 -1.355 1.00 27.77 118 GLY A O 1
ATOM 893 N N . THR A 1 119 ? -5.803 35.147 -0.404 1.00 27.00 119 THR A N 1
ATOM 894 C CA . THR A 1 119 ? -4.619 35.448 0.402 1.00 27.00 119 THR A CA 1
ATOM 895 C C . THR A 1 119 ? -4.206 34.321 1.357 1.00 27.00 119 THR A C 1
ATOM 897 O O . THR A 1 119 ? -4.972 33.867 2.205 1.00 27.00 119 THR A O 1
ATOM 900 N N . THR A 1 120 ? -2.939 33.908 1.271 1.00 29.06 120 THR A N 1
ATOM 901 C CA . THR A 1 120 ? -2.275 32.994 2.209 1.00 29.06 120 THR A CA 1
ATOM 902 C C . THR A 1 120 ? -2.150 33.624 3.597 1.00 29.06 120 THR A C 1
ATOM 904 O O . THR A 1 120 ? -1.264 34.443 3.838 1.00 29.06 120 THR A O 1
ATOM 907 N N . LYS A 1 121 ? -2.995 33.198 4.544 1.00 29.50 121 LYS A N 1
ATOM 908 C CA . LYS A 1 121 ? -2.693 33.323 5.975 1.00 29.50 121 LYS A CA 1
ATOM 909 C C . LYS A 1 121 ? -1.794 32.162 6.394 1.00 29.50 121 LYS A C 1
ATOM 911 O O . LYS A 1 121 ? -2.198 31.003 6.380 1.00 29.50 121 LYS A O 1
ATOM 916 N N . LYS A 1 122 ? -0.560 32.508 6.753 1.00 27.84 122 LYS A N 1
ATOM 917 C CA . LYS A 1 122 ? 0.437 31.633 7.371 1.00 27.84 122 LYS A CA 1
ATOM 918 C C . LYS A 1 122 ? -0.142 31.111 8.695 1.00 27.84 122 LYS A C 1
ATOM 920 O O . LYS A 1 122 ? -0.438 31.901 9.586 1.00 27.84 122 LYS A O 1
ATOM 925 N N . TYR A 1 123 ? -0.366 29.804 8.794 1.00 34.12 123 TYR A N 1
ATOM 926 C CA . TYR A 1 123 ? -0.806 29.164 10.034 1.00 34.12 123 TYR A CA 1
ATOM 927 C C . TYR A 1 123 ? 0.396 29.073 10.981 1.00 34.12 123 TYR A C 1
ATOM 929 O O . TYR A 1 123 ? 1.312 28.285 10.751 1.00 34.12 123 TYR A O 1
ATOM 937 N N . GLU A 1 124 ? 0.420 29.906 12.020 1.00 27.80 124 GLU A N 1
ATOM 938 C CA . GLU A 1 124 ? 1.350 29.741 13.136 1.00 27.80 124 GLU A CA 1
ATOM 939 C C . GLU A 1 124 ? 0.861 28.595 14.022 1.00 27.80 124 GLU A C 1
ATOM 941 O O . GLU A 1 124 ? -0.239 28.630 14.577 1.00 27.80 124 GLU A O 1
ATOM 946 N N . ALA A 1 125 ? 1.678 27.547 14.130 1.00 32.47 125 ALA A N 1
ATOM 947 C CA . ALA A 1 125 ? 1.404 26.438 15.027 1.00 32.47 125 ALA A CA 1
ATOM 948 C C . ALA A 1 125 ? 1.376 26.940 16.486 1.00 32.47 125 ALA A C 1
ATOM 950 O O . ALA A 1 125 ? 2.295 27.653 16.904 1.00 32.47 125 ALA A O 1
ATOM 951 N N . PRO A 1 126 ? 0.368 26.563 17.293 1.00 35.97 126 PRO A N 1
ATOM 952 C CA . PRO A 1 126 ? 0.353 26.910 18.706 1.00 35.97 126 PRO A CA 1
ATOM 953 C C . PRO A 1 126 ? 1.559 26.271 19.403 1.00 35.97 126 PRO A C 1
ATOM 955 O O . PRO A 1 126 ? 1.832 25.082 19.228 1.00 35.97 126 PRO A O 1
ATOM 958 N N . LYS A 1 127 ? 2.278 27.064 20.208 1.00 37.25 127 LYS A N 1
ATOM 959 C CA . LYS A 1 127 ? 3.406 26.612 21.037 1.00 37.25 127 LYS A CA 1
ATOM 960 C C . LYS A 1 127 ? 2.931 25.476 21.955 1.00 37.25 127 LYS A C 1
ATOM 962 O O . LYS A 1 127 ? 2.236 25.710 22.942 1.00 37.25 127 LYS A O 1
ATOM 967 N N . SER A 1 128 ? 3.257 24.236 21.597 1.00 36.12 128 SER A N 1
ATOM 968 C CA . SER A 1 128 ? 2.735 23.041 22.257 1.00 36.12 128 SER A CA 1
ATOM 969 C C . SER A 1 128 ? 3.458 22.763 23.574 1.00 36.12 128 SER A C 1
ATOM 971 O O . SER A 1 128 ? 4.679 22.592 23.595 1.00 36.12 128 SER A O 1
ATOM 973 N N . LYS A 1 129 ? 2.687 22.583 24.655 1.00 37.56 129 LYS A N 1
ATOM 974 C CA . LYS A 1 129 ? 3.069 21.692 25.764 1.00 37.56 129 LYS A CA 1
ATOM 975 C C . LYS A 1 129 ? 3.590 20.377 25.163 1.00 37.56 129 LYS A C 1
ATOM 977 O O . LYS A 1 129 ? 2.949 19.868 24.243 1.00 37.56 129 LYS A O 1
ATOM 982 N N . LYS A 1 130 ? 4.728 19.855 25.651 1.00 37.72 130 LYS A N 1
ATOM 983 C CA . LYS A 1 130 ? 5.349 18.590 25.201 1.00 37.72 130 LYS A CA 1
ATOM 984 C C . LYS A 1 130 ? 4.300 17.472 25.155 1.00 37.72 130 LYS A C 1
ATOM 986 O O . LYS A 1 130 ? 4.007 16.841 26.161 1.00 37.72 130 LYS A O 1
ATOM 991 N N . THR A 1 131 ? 3.718 17.260 23.984 1.00 43.84 131 THR A N 1
ATOM 992 C CA . THR A 1 131 ? 2.770 16.190 23.693 1.00 43.84 131 THR A CA 1
ATOM 993 C C . THR A 1 131 ? 3.607 15.069 23.107 1.00 43.84 131 THR A C 1
ATOM 995 O O . THR A 1 131 ? 4.042 15.130 21.959 1.00 43.84 131 THR A O 1
ATOM 998 N N . THR A 1 132 ? 3.935 14.080 23.932 1.00 55.78 132 THR A N 1
ATOM 999 C CA . THR A 1 132 ? 4.708 12.905 23.523 1.00 55.78 132 THR A CA 1
ATOM 1000 C C . THR A 1 132 ? 3.859 12.050 22.589 1.00 55.78 132 THR A C 1
ATOM 1002 O O . THR A 1 132 ? 2.996 11.296 23.028 1.00 55.78 132 THR A O 1
ATOM 1005 N N . TYR A 1 133 ? 4.067 12.197 21.284 1.00 63.09 133 TYR A N 1
ATOM 1006 C CA . TYR A 1 133 ? 3.603 11.224 20.298 1.00 63.09 133 TYR A CA 1
ATOM 1007 C C . TYR A 1 133 ? 4.529 10.008 20.313 1.00 63.09 133 TYR A C 1
ATOM 1009 O O . TYR A 1 133 ? 5.726 10.151 20.561 1.00 63.09 133 TYR A O 1
ATOM 1017 N N . GLN A 1 134 ? 3.994 8.820 20.022 1.00 78.81 134 GLN A N 1
ATOM 1018 C CA . GLN A 1 134 ? 4.810 7.611 19.915 1.00 78.81 134 GLN A CA 1
ATOM 1019 C C . GLN A 1 134 ? 5.009 7.274 18.438 1.00 78.81 134 GLN A C 1
ATOM 1021 O O . GLN A 1 134 ? 4.074 6.875 17.745 1.00 78.81 134 GLN A O 1
ATOM 1026 N N . HIS A 1 135 ? 6.232 7.464 17.956 1.00 84.81 135 HIS A N 1
ATOM 1027 C CA . HIS A 1 135 ? 6.706 6.893 16.701 1.00 84.81 135 HIS A CA 1
ATOM 1028 C C . HIS A 1 135 ? 7.729 5.811 17.035 1.00 84.81 135 HIS A C 1
ATOM 1030 O O . HIS A 1 135 ? 8.434 5.918 18.040 1.00 84.81 135 HIS A O 1
ATOM 1036 N N . GLY A 1 136 ? 7.805 4.765 16.225 1.00 88.19 136 GLY A N 1
ATOM 1037 C CA . GLY A 1 136 ? 8.760 3.705 16.493 1.00 88.19 136 GLY A CA 1
ATOM 1038 C C . GLY A 1 136 ? 8.826 2.650 15.411 1.00 88.19 136 GLY A C 1
ATOM 1039 O O . GLY A 1 136 ? 8.184 2.751 14.364 1.00 88.19 136 GLY A O 1
ATOM 1040 N N . ILE A 1 137 ? 9.646 1.648 15.704 1.00 92.12 137 ILE A N 1
ATOM 1041 C CA . ILE A 1 137 ? 9.934 0.512 14.840 1.00 92.12 137 ILE A CA 1
ATOM 1042 C C . ILE A 1 137 ? 9.554 -0.744 15.613 1.00 92.12 137 ILE A C 1
ATOM 1044 O O . ILE A 1 137 ? 9.879 -0.879 16.793 1.00 92.12 137 ILE A O 1
ATOM 1048 N N . GLY A 1 138 ? 8.851 -1.651 14.952 1.00 93.44 138 GLY A N 1
ATOM 1049 C CA . GLY A 1 138 ? 8.648 -3.014 15.412 1.00 93.44 138 GLY A CA 1
ATOM 1050 C C . GLY A 1 138 ? 9.165 -4.005 14.378 1.00 93.44 138 GLY A C 1
ATOM 1051 O O . GLY A 1 138 ? 9.543 -3.640 13.263 1.00 93.44 138 GLY A O 1
ATOM 1052 N N . SER A 1 139 ? 9.193 -5.281 14.745 1.00 96.62 139 SER A N 1
ATOM 1053 C CA . SER A 1 139 ? 9.508 -6.346 13.797 1.00 96.62 139 SER A CA 1
ATOM 1054 C C . SER A 1 139 ? 8.763 -7.626 14.135 1.00 96.62 139 SER A C 1
ATOM 1056 O O . SER A 1 139 ? 8.390 -7.853 15.285 1.00 96.62 139 SER A O 1
ATOM 1058 N N . ILE A 1 140 ? 8.558 -8.458 13.120 1.00 97.69 140 ILE A N 1
ATOM 1059 C CA . ILE A 1 140 ? 8.094 -9.836 13.270 1.00 97.69 140 ILE A CA 1
ATOM 1060 C C . ILE A 1 140 ? 9.029 -10.768 12.502 1.00 97.69 140 ILE A C 1
ATOM 1062 O O . ILE A 1 140 ? 9.674 -10.364 11.532 1.00 97.69 140 ILE A O 1
ATOM 1066 N N . ARG A 1 141 ? 9.076 -12.040 12.898 1.00 97.75 141 ARG A N 1
ATOM 1067 C CA . ARG A 1 141 ? 9.738 -13.074 12.094 1.00 97.75 141 ARG A CA 1
ATOM 1068 C C . ARG A 1 141 ? 8.805 -1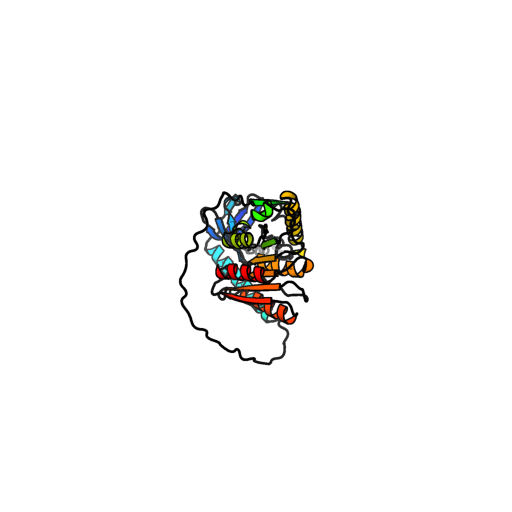3.582 11.005 1.00 97.75 141 ARG A C 1
ATOM 1070 O O . ARG A 1 141 ? 7.602 -13.648 11.240 1.00 97.75 141 ARG A O 1
ATOM 1077 N N . THR A 1 142 ? 9.326 -13.934 9.834 1.00 97.00 142 THR A N 1
ATOM 1078 C CA . THR A 1 142 ? 8.573 -14.629 8.773 1.00 97.00 142 THR A CA 1
ATOM 1079 C C . THR A 1 142 ? 9.414 -15.751 8.169 1.00 97.00 142 THR A C 1
ATOM 1081 O O . THR A 1 142 ? 10.637 -15.744 8.298 1.00 97.00 142 THR A O 1
ATOM 1084 N N . ASP A 1 143 ? 8.767 -16.695 7.487 1.00 93.69 143 ASP A N 1
ATOM 1085 C CA . ASP A 1 143 ? 9.463 -17.801 6.815 1.00 93.69 143 ASP A CA 1
ATOM 1086 C C . ASP A 1 143 ? 9.976 -17.414 5.419 1.00 93.69 143 ASP A C 1
ATOM 1088 O O . ASP A 1 143 ? 10.726 -18.161 4.790 1.00 93.69 143 ASP A O 1
ATOM 1092 N N . ASN A 1 144 ? 9.597 -16.235 4.912 1.00 93.81 144 ASN A N 1
ATOM 1093 C CA . ASN A 1 144 ? 10.087 -15.752 3.629 1.00 93.81 144 ASN A CA 1
ATOM 1094 C C . ASN A 1 144 ? 11.564 -15.353 3.760 1.00 93.81 144 ASN A C 1
ATOM 1096 O O . ASN A 1 144 ? 11.914 -14.534 4.609 1.00 93.81 144 ASN A O 1
ATOM 1100 N N . TYR A 1 145 ? 12.440 -15.904 2.912 1.00 91.00 145 TYR A N 1
ATOM 1101 C CA . TYR A 1 145 ? 13.887 -15.717 3.069 1.00 91.00 145 TYR A CA 1
ATOM 1102 C C . TYR A 1 145 ? 14.319 -14.246 2.967 1.00 91.00 145 TYR A C 1
ATOM 1104 O O . TYR A 1 145 ? 15.229 -13.845 3.685 1.00 91.00 145 TYR A O 1
ATOM 1112 N N . ALA A 1 146 ? 13.666 -13.452 2.111 1.00 89.94 146 ALA A N 1
ATOM 1113 C CA . ALA A 1 146 ? 13.974 -12.035 1.938 1.00 89.94 146 ALA A CA 1
ATOM 1114 C C . ALA A 1 146 ? 13.417 -11.180 3.089 1.00 89.94 146 ALA A C 1
ATOM 1116 O O . ALA A 1 146 ? 13.854 -10.055 3.294 1.00 89.94 146 ALA A O 1
ATOM 1117 N N . ASN A 1 147 ? 12.462 -11.716 3.857 1.00 95.81 147 ASN A N 1
ATOM 1118 C CA . ASN A 1 147 ? 11.735 -11.010 4.911 1.00 95.81 147 ASN A CA 1
ATOM 1119 C C . ASN A 1 147 ? 11.783 -11.763 6.251 1.00 95.81 147 ASN A C 1
ATOM 1121 O O . ASN A 1 147 ? 10.829 -11.703 7.034 1.00 95.81 147 ASN A O 1
ATOM 1125 N N . ARG A 1 148 ? 12.875 -12.489 6.540 1.00 93.69 148 ARG A N 1
ATOM 1126 C CA . ARG A 1 148 ? 13.003 -13.290 7.776 1.00 93.69 148 ARG A CA 1
ATOM 1127 C C . ARG A 1 148 ? 12.779 -12.460 9.030 1.00 93.69 148 ARG A C 1
ATOM 1129 O O . ARG A 1 148 ? 12.185 -12.943 9.991 1.00 93.69 148 ARG A O 1
ATOM 1136 N N . THR A 1 149 ? 13.239 -11.216 8.996 1.00 94.31 149 THR A N 1
ATOM 1137 C CA . THR A 1 149 ? 12.885 -10.166 9.947 1.00 94.31 149 THR A CA 1
ATOM 1138 C C . THR A 1 149 ? 12.156 -9.079 9.176 1.00 94.31 149 THR A C 1
ATOM 1140 O O . THR A 1 149 ? 12.780 -8.271 8.497 1.00 94.31 149 THR A O 1
ATOM 1143 N N . LEU A 1 150 ? 10.830 -9.059 9.264 1.00 96.94 150 LEU A N 1
ATOM 1144 C CA . LEU A 1 150 ? 10.029 -8.016 8.641 1.00 96.94 150 LEU A CA 1
ATOM 1145 C C . LEU A 1 150 ? 9.875 -6.858 9.622 1.00 96.94 150 LEU A C 1
ATOM 1147 O O . LEU A 1 150 ? 9.175 -6.976 10.631 1.00 96.94 150 LEU A O 1
ATOM 1151 N N . GLN A 1 151 ? 10.539 -5.747 9.318 1.00 96.25 151 GLN A N 1
ATOM 1152 C CA . GLN A 1 151 ? 10.403 -4.501 10.063 1.00 96.25 151 GLN A CA 1
ATOM 1153 C C . GLN A 1 151 ? 9.131 -3.755 9.660 1.00 96.25 151 GLN A C 1
ATOM 1155 O O . GLN A 1 151 ? 8.670 -3.831 8.519 1.00 96.25 151 GLN A O 1
ATOM 1160 N N . TYR A 1 152 ? 8.583 -2.994 10.599 1.00 97.06 152 TYR A N 1
ATOM 1161 C CA . TYR A 1 152 ? 7.501 -2.059 10.336 1.00 97.06 152 TYR A CA 1
ATOM 1162 C C . TYR A 1 152 ? 7.660 -0.793 11.169 1.00 97.06 152 TYR A C 1
ATOM 1164 O O . TYR A 1 152 ? 8.118 -0.826 12.311 1.00 97.06 152 TYR A O 1
ATOM 1172 N N . TYR A 1 153 ? 7.240 0.321 10.588 1.00 95.19 153 TYR A N 1
ATOM 1173 C CA . TYR A 1 153 ? 7.203 1.627 11.226 1.00 95.19 153 TYR A CA 1
ATOM 1174 C C . TYR A 1 153 ? 5.785 1.945 11.661 1.00 95.19 153 TYR A C 1
ATOM 1176 O O . TYR A 1 153 ? 4.818 1.517 11.027 1.00 95.19 153 TYR A O 1
ATOM 1184 N N . TYR A 1 154 ? 5.647 2.708 12.738 1.00 95.94 154 TYR A N 1
ATOM 1185 C CA . TYR A 1 154 ? 4.336 3.121 13.210 1.00 95.94 154 TYR A CA 1
ATOM 1186 C C . TYR A 1 154 ? 4.326 4.537 13.773 1.00 95.94 154 TYR A C 1
ATOM 1188 O O . TYR A 1 154 ? 5.344 5.074 14.217 1.00 95.94 154 TYR A O 1
ATOM 1196 N N . TYR A 1 155 ? 3.127 5.114 13.792 1.00 95.06 155 TYR A N 1
ATOM 1197 C CA . TYR A 1 155 ? 2.826 6.370 14.467 1.00 95.06 155 TYR A CA 1
ATOM 1198 C C . TYR A 1 155 ? 1.502 6.269 15.224 1.00 95.06 155 TYR A C 1
ATOM 1200 O O . TYR A 1 155 ? 0.476 5.886 14.657 1.00 95.06 155 TYR A O 1
ATOM 1208 N N . ILE A 1 156 ? 1.537 6.653 16.502 1.00 95.25 156 ILE A N 1
ATOM 1209 C CA . ILE A 1 156 ? 0.382 6.743 17.392 1.00 95.25 156 ILE A CA 1
ATOM 1210 C C . ILE A 1 156 ? 0.211 8.209 17.818 1.00 95.25 156 ILE A C 1
ATOM 1212 O O . ILE A 1 156 ? 1.065 8.744 18.537 1.00 95.25 156 ILE A O 1
ATOM 1216 N N . PRO A 1 157 ? -0.887 8.872 17.408 1.00 94.19 157 PRO A N 1
ATOM 1217 C CA . PRO A 1 157 ? -1.243 10.190 17.917 1.00 94.19 157 PRO A CA 1
ATOM 1218 C C . PRO A 1 157 ? -1.332 10.211 19.455 1.00 94.19 157 PRO A C 1
ATOM 1220 O O . PRO A 1 157 ? -1.925 9.294 20.027 1.00 94.19 157 PRO A O 1
ATOM 1223 N N . PRO A 1 158 ? -0.852 11.271 20.138 1.00 90.56 158 PRO A N 1
ATOM 1224 C CA . PRO A 1 158 ? -0.924 11.387 21.600 1.00 90.56 158 PRO A CA 1
ATOM 1225 C C . PRO A 1 158 ? -2.337 11.170 22.156 1.00 90.56 158 PRO A C 1
ATOM 1227 O O . PRO A 1 158 ? -2.526 10.399 23.088 1.00 90.56 158 PRO A O 1
ATOM 1230 N N . ALA A 1 159 ? -3.351 11.733 21.489 1.00 89.19 159 ALA A N 1
ATOM 1231 C CA . ALA A 1 159 ? -4.750 11.610 21.898 1.00 89.19 159 ALA A CA 1
ATOM 1232 C C . ALA A 1 159 ? -5.270 10.156 21.954 1.00 89.19 159 ALA A C 1
ATOM 1234 O O . ALA A 1 159 ? -6.274 9.896 22.611 1.00 89.19 159 ALA A O 1
ATOM 1235 N N . ILE A 1 160 ? -4.620 9.214 21.255 1.00 92.69 160 ILE A N 1
ATOM 1236 C CA . ILE A 1 160 ? -4.932 7.777 21.333 1.00 92.69 160 ILE A CA 1
ATOM 1237 C C . ILE A 1 160 ? -4.325 7.159 22.596 1.00 92.69 160 ILE A C 1
ATOM 1239 O O . ILE A 1 160 ? -4.957 6.319 23.235 1.00 92.69 160 ILE A O 1
ATOM 1243 N N . LEU A 1 161 ? -3.112 7.580 22.965 1.00 88.56 161 LEU A N 1
ATOM 1244 C CA . LEU A 1 161 ? -2.419 7.106 24.164 1.00 88.56 161 LEU A CA 1
ATOM 1245 C C . LEU A 1 161 ? -3.128 7.562 25.441 1.00 88.56 161 LEU A C 1
ATOM 1247 O O . LEU A 1 161 ? -3.174 6.795 26.401 1.00 88.56 161 LEU A O 1
ATOM 1251 N N . ASP A 1 162 ? -3.737 8.747 25.409 1.00 87.69 162 ASP A N 1
ATOM 1252 C CA . ASP A 1 162 ? -4.521 9.299 26.518 1.00 87.69 162 ASP A CA 1
ATOM 1253 C C . ASP A 1 162 ? -5.865 8.573 26.718 1.00 87.69 162 ASP A C 1
ATOM 1255 O O . ASP A 1 162 ? -6.452 8.626 27.797 1.00 87.69 162 ASP A O 1
ATOM 1259 N N . ASN A 1 163 ? -6.376 7.875 25.694 1.00 88.62 163 ASN A N 1
ATOM 1260 C CA . ASN A 1 163 ? -7.660 7.175 25.762 1.00 88.62 163 ASN A CA 1
ATOM 1261 C C . ASN A 1 163 ? -7.634 5.827 25.027 1.00 88.62 163 ASN A C 1
ATOM 1263 O O . ASN A 1 163 ? -8.258 5.638 23.978 1.00 88.62 163 ASN A O 1
ATOM 1267 N N . LYS A 1 164 ? -6.938 4.855 25.617 1.00 84.44 164 LYS A N 1
ATOM 1268 C CA . LYS A 1 164 ? -6.736 3.513 25.043 1.00 84.44 164 LYS A CA 1
ATOM 1269 C C . LYS A 1 164 ? -7.999 2.636 24.979 1.00 84.44 164 LYS A C 1
ATOM 1271 O O . LYS A 1 164 ? -7.992 1.601 24.313 1.00 84.44 164 LYS A O 1
ATOM 1276 N N . ASN A 1 165 ? -9.089 3.044 25.636 1.00 86.12 165 ASN A N 1
ATOM 1277 C CA . ASN A 1 165 ? -10.347 2.287 25.688 1.00 86.12 165 ASN A CA 1
ATOM 1278 C C . ASN A 1 165 ? -11.229 2.478 24.442 1.00 86.12 165 ASN A C 1
ATOM 1280 O O . ASN A 1 165 ? -12.096 1.641 24.170 1.00 86.12 165 ASN A O 1
ATOM 1284 N N . GLN A 1 166 ? -11.005 3.547 23.673 1.00 92.88 166 GLN A N 1
ATOM 1285 C CA . GLN A 1 166 ? -11.670 3.766 22.388 1.00 92.88 166 GLN A CA 1
ATOM 1286 C C . GLN A 1 166 ? -11.060 2.903 21.279 1.00 92.88 166 GLN A C 1
ATOM 1288 O O . GLN A 1 166 ? -9.917 2.463 21.363 1.00 92.88 166 GLN A O 1
ATOM 1293 N N . THR A 1 167 ? -11.840 2.671 20.221 1.00 95.56 167 THR A N 1
ATOM 1294 C CA . THR A 1 167 ? -11.405 1.917 19.038 1.00 95.56 167 THR A CA 1
ATOM 1295 C C . THR A 1 167 ? -11.069 2.873 17.895 1.00 95.56 167 THR A C 1
ATOM 1297 O O . THR A 1 167 ? -11.935 3.622 17.440 1.00 95.56 167 THR A O 1
ATOM 1300 N N . TYR A 1 168 ? -9.834 2.822 17.397 1.00 96.56 168 TYR A N 1
ATOM 1301 C CA . TYR A 1 168 ? -9.302 3.794 16.436 1.00 96.56 168 TYR A CA 1
ATOM 1302 C C . TYR A 1 168 ? -9.116 3.215 15.028 1.00 96.56 168 TYR A C 1
ATOM 1304 O O . TYR A 1 168 ? -8.839 2.025 14.880 1.00 96.56 168 TYR A O 1
ATOM 1312 N N . PRO A 1 169 ? -9.274 4.015 13.960 1.00 97.12 169 PRO A N 1
ATOM 1313 C CA . PRO A 1 169 ? -8.954 3.568 12.610 1.00 97.12 169 PRO A CA 1
ATOM 1314 C C . PRO A 1 169 ? -7.439 3.395 12.419 1.00 97.12 169 PRO A C 1
ATOM 1316 O O . PRO A 1 169 ? -6.639 4.161 12.959 1.00 97.12 169 PRO A O 1
ATOM 1319 N N . ALA A 1 170 ? -7.057 2.412 11.604 1.00 97.56 170 ALA A N 1
ATOM 1320 C CA . ALA A 1 170 ? -5.676 2.193 11.184 1.00 97.56 170 ALA A CA 1
ATOM 1321 C C . ALA A 1 170 ? -5.512 2.502 9.692 1.00 97.56 170 ALA A C 1
ATOM 1323 O O . ALA A 1 170 ? -6.347 2.099 8.876 1.00 97.56 170 ALA A O 1
ATOM 1324 N N . LEU A 1 171 ? -4.440 3.216 9.360 1.00 97.94 171 LEU A N 1
ATOM 1325 C CA . LEU A 1 171 ? -3.961 3.470 8.011 1.00 97.94 171 LEU A CA 1
ATOM 1326 C C . LEU A 1 171 ? -2.702 2.628 7.796 1.00 97.94 171 LEU A C 1
ATOM 1328 O O . LEU A 1 171 ? -1.661 2.874 8.402 1.00 97.94 171 LEU A O 1
ATOM 1332 N N . VAL A 1 172 ? -2.824 1.616 6.949 1.00 98.38 172 VAL A N 1
ATOM 1333 C CA . VAL A 1 172 ? -1.721 0.754 6.547 1.00 98.38 172 VAL A CA 1
ATOM 1334 C C . VAL A 1 172 ? -1.121 1.313 5.265 1.00 98.38 172 VAL A C 1
ATOM 1336 O O . VAL A 1 172 ? -1.822 1.443 4.262 1.00 98.38 172 VAL A O 1
ATOM 1339 N N . MET A 1 173 ? 0.166 1.643 5.296 1.00 97.88 173 MET A N 1
ATOM 1340 C CA . MET A 1 173 ? 0.869 2.263 4.173 1.00 97.88 173 MET A CA 1
ATOM 1341 C C . MET A 1 173 ? 1.942 1.314 3.655 1.00 97.88 173 MET A C 1
ATOM 1343 O O . MET A 1 173 ? 2.804 0.891 4.414 1.00 97.88 173 MET A O 1
ATOM 1347 N N . ILE A 1 174 ? 1.867 0.936 2.381 1.00 97.94 174 ILE A N 1
ATOM 1348 C CA . ILE A 1 174 ? 2.804 -0.003 1.766 1.00 97.94 174 ILE A CA 1
ATOM 1349 C C . ILE A 1 174 ? 3.701 0.749 0.777 1.00 97.94 174 ILE A C 1
ATOM 1351 O O . ILE A 1 174 ? 3.193 1.277 -0.223 1.00 97.94 174 ILE A O 1
ATOM 1355 N N . PRO A 1 175 ? 5.020 0.782 1.026 1.00 95.38 175 PRO A N 1
ATOM 1356 C CA . PRO A 1 175 ? 5.965 1.448 0.145 1.00 95.38 175 PRO A CA 1
ATOM 1357 C C . PRO A 1 175 ? 6.104 0.838 -1.251 1.00 95.38 175 PRO A C 1
ATOM 1359 O O . PRO A 1 175 ? 5.520 -0.196 -1.581 1.00 95.38 175 PRO A O 1
ATOM 1362 N N . TRP A 1 176 ? 6.919 1.492 -2.079 1.00 93.50 176 TRP A N 1
ATOM 1363 C CA . TRP A 1 176 ? 7.381 0.956 -3.362 1.00 93.50 176 TRP A CA 1
ATOM 1364 C C . TRP A 1 176 ? 8.275 -0.277 -3.175 1.00 93.50 176 TRP A C 1
ATOM 1366 O O . TRP A 1 176 ? 8.387 -0.837 -2.086 1.00 93.50 176 TRP A O 1
ATOM 1376 N N . LEU A 1 177 ? 8.882 -0.741 -4.269 1.00 91.69 177 LEU A N 1
ATOM 1377 C CA . LEU A 1 177 ? 9.698 -1.949 -4.295 1.00 91.69 177 LEU A CA 1
ATOM 1378 C C . LEU A 1 177 ? 10.854 -1.861 -3.290 1.00 91.69 177 LEU A C 1
ATOM 1380 O O . LEU A 1 177 ? 11.755 -1.041 -3.463 1.00 91.69 177 LEU A O 1
ATOM 1384 N N . SER A 1 178 ? 10.801 -2.696 -2.249 1.00 88.56 178 SER A N 1
ATOM 1385 C CA . SER A 1 178 ? 11.763 -2.685 -1.135 1.00 88.56 178 SER A CA 1
ATOM 1386 C C . SER A 1 178 ? 11.910 -1.322 -0.440 1.00 88.56 178 SER A C 1
ATOM 1388 O O . SER A 1 178 ? 12.928 -1.060 0.195 1.00 88.56 178 SER A O 1
ATOM 1390 N N . GLY A 1 179 ? 10.909 -0.444 -0.576 1.00 86.69 179 GLY A N 1
ATOM 1391 C CA . GLY A 1 179 ? 10.890 0.868 0.061 1.00 86.69 179 GLY A CA 1
ATOM 1392 C C . GLY A 1 179 ? 10.690 0.756 1.568 1.00 86.69 179 GLY A C 1
ATOM 1393 O O . GLY A 1 179 ? 10.121 -0.223 2.064 1.00 86.69 179 GLY A O 1
ATOM 1394 N N . ARG A 1 180 ? 11.146 1.767 2.308 1.00 88.31 180 ARG A N 1
ATOM 1395 C CA . ARG A 1 180 ? 11.091 1.742 3.767 1.00 88.31 180 ARG A CA 1
ATOM 1396 C C . ARG A 1 180 ? 9.822 2.385 4.303 1.00 88.31 180 ARG A C 1
ATOM 1398 O O . ARG A 1 180 ? 9.279 3.337 3.745 1.00 88.31 180 ARG A O 1
ATOM 1405 N N . GLY A 1 181 ? 9.330 1.834 5.408 1.00 87.62 181 GLY A N 1
ATOM 1406 C CA . GLY A 1 181 ? 8.086 2.287 6.007 1.00 87.62 181 GLY A CA 1
ATOM 1407 C C . GLY A 1 181 ? 8.152 3.683 6.638 1.00 87.62 181 GLY A C 1
ATOM 1408 O O . GLY A 1 181 ? 7.121 4.359 6.669 1.00 87.62 181 GLY A O 1
ATOM 1409 N N . ASP A 1 182 ? 9.326 4.129 7.106 1.00 85.75 182 ASP A N 1
ATOM 1410 C CA . ASP A 1 182 ? 9.555 5.466 7.684 1.00 85.75 182 ASP A CA 1
ATOM 1411 C C . ASP A 1 182 ? 9.235 6.590 6.702 1.00 85.75 182 ASP A C 1
ATOM 1413 O O . ASP A 1 182 ? 8.708 7.623 7.115 1.00 85.75 182 ASP A O 1
ATOM 1417 N N . GLU A 1 183 ? 9.459 6.363 5.410 1.00 81.81 183 GLU A N 1
ATOM 1418 C CA . GLU A 1 183 ? 9.197 7.342 4.352 1.00 81.81 183 GLU A CA 1
ATOM 1419 C C . GLU A 1 183 ? 7.700 7.698 4.234 1.00 81.81 183 GLU A C 1
ATOM 1421 O O . GLU A 1 183 ? 7.358 8.805 3.824 1.00 81.81 183 GLU A O 1
ATOM 1426 N N . PHE A 1 184 ? 6.792 6.814 4.675 1.00 78.75 184 PHE A N 1
ATOM 1427 C CA . PHE A 1 184 ? 5.346 7.088 4.763 1.00 78.75 184 PHE A CA 1
ATOM 1428 C C . PHE A 1 184 ? 4.871 7.533 6.145 1.00 78.75 184 PHE A C 1
ATOM 1430 O O . PHE A 1 184 ? 3.742 7.999 6.299 1.00 78.75 184 PHE A O 1
ATOM 1437 N N . VAL A 1 185 ? 5.742 7.472 7.149 1.00 70.69 185 VAL A N 1
ATOM 1438 C CA . VAL A 1 185 ? 5.529 8.125 8.446 1.00 70.69 185 VAL A CA 1
ATOM 1439 C C . VAL A 1 185 ? 6.061 9.575 8.385 1.00 70.69 185 VAL A C 1
ATOM 1441 O O . VAL A 1 185 ? 6.532 10.130 9.379 1.00 70.69 185 VAL A O 1
ATOM 1444 N N . SER A 1 186 ? 5.968 10.212 7.208 1.00 66.25 186 SER A N 1
ATOM 1445 C CA . SER A 1 186 ? 6.336 11.612 6.962 1.00 66.25 186 SER A CA 1
ATOM 1446 C C . SER A 1 186 ? 5.369 12.602 7.632 1.00 66.25 186 SER A C 1
ATOM 1448 O O . SER A 1 186 ? 4.317 12.224 8.160 1.00 66.25 186 SER A O 1
ATOM 1450 N N . SER A 1 187 ? 5.717 13.893 7.614 1.00 65.19 187 SER A N 1
ATOM 1451 C CA . SER A 1 187 ? 4.941 14.985 8.221 1.00 65.19 187 SER A CA 1
ATOM 1452 C C . SER A 1 187 ? 3.479 15.037 7.774 1.00 65.19 187 SER A C 1
ATOM 1454 O O . SER A 1 187 ? 2.597 15.148 8.616 1.00 65.19 187 SER A O 1
ATOM 1456 N N . GLU A 1 188 ? 3.187 14.905 6.482 1.00 78.38 188 GLU A N 1
ATOM 1457 C CA . GLU A 1 188 ? 1.842 15.088 5.923 1.00 78.38 188 GLU A CA 1
ATOM 1458 C C . GLU A 1 188 ? 0.891 13.971 6.362 1.00 78.38 188 GLU A C 1
ATOM 1460 O O . GLU A 1 188 ? -0.244 14.219 6.784 1.00 78.38 188 GLU A O 1
ATOM 1465 N N . CYS A 1 189 ? 1.367 12.725 6.305 1.00 86.19 189 CYS A N 1
ATOM 1466 C CA . CYS A 1 189 ? 0.591 11.564 6.730 1.00 86.19 189 CYS A CA 1
ATOM 1467 C C . CYS A 1 189 ? 0.391 11.583 8.249 1.00 86.19 189 CYS A C 1
ATOM 1469 O O . CYS A 1 189 ? -0.706 11.297 8.736 1.00 86.19 189 CYS A O 1
ATOM 1471 N N . ARG A 1 190 ? 1.417 11.997 9.005 1.00 88.00 190 ARG A N 1
ATOM 1472 C CA . ARG A 1 190 ? 1.324 12.194 10.457 1.00 88.00 190 ARG A CA 1
ATOM 1473 C C . ARG A 1 190 ? 0.356 13.305 10.836 1.00 88.00 190 ARG A C 1
ATOM 1475 O O . ARG A 1 190 ? -0.414 13.112 11.769 1.00 88.00 190 ARG A O 1
ATOM 1482 N N . ASP A 1 191 ? 0.334 14.420 10.115 1.00 89.19 191 ASP A N 1
ATOM 1483 C CA . ASP A 1 191 ? -0.598 15.522 10.356 1.00 89.19 191 ASP A CA 1
ATOM 1484 C C . ASP A 1 191 ? -2.042 15.088 10.129 1.00 89.19 191 ASP A C 1
ATOM 1486 O O . ASP A 1 191 ? -2.924 15.373 10.948 1.00 89.19 191 ASP A O 1
ATOM 1490 N N . PHE A 1 192 ? -2.290 14.358 9.038 1.00 93.19 192 PHE A N 1
ATOM 1491 C CA . PHE A 1 192 ? -3.584 13.733 8.807 1.00 93.19 192 PHE A CA 1
ATOM 1492 C C . PHE A 1 192 ? -3.940 12.795 9.959 1.00 93.19 192 PHE A C 1
ATOM 1494 O O . PHE A 1 192 ? -5.022 12.929 10.536 1.00 93.19 192 PHE A O 1
ATOM 1501 N N . ALA A 1 193 ? -3.036 11.884 10.321 1.00 94.62 193 ALA A N 1
ATOM 1502 C CA . ALA A 1 193 ? -3.269 10.895 11.359 1.00 94.62 193 ALA A CA 1
ATOM 1503 C C . ALA A 1 193 ? -3.514 11.526 12.732 1.00 94.62 193 ALA A C 1
ATOM 1505 O O . ALA A 1 193 ? -4.422 11.100 13.442 1.00 94.62 193 ALA A O 1
ATOM 1506 N N . TYR A 1 194 ? -2.782 12.584 13.070 1.00 93.94 194 TYR A N 1
ATOM 1507 C CA . TYR A 1 194 ? -2.966 13.368 14.282 1.00 93.94 194 TYR A CA 1
ATOM 1508 C C . TYR A 1 194 ? -4.355 14.009 14.326 1.00 93.94 194 TYR A C 1
ATOM 1510 O O . TYR A 1 194 ? -5.129 13.742 15.246 1.00 93.94 194 TYR A O 1
ATOM 1518 N N . LYS A 1 195 ? -4.712 14.787 13.294 1.00 94.00 195 LYS A N 1
ATOM 1519 C CA . LYS A 1 195 ? -6.005 15.492 13.207 1.00 94.00 195 LYS A CA 1
ATOM 1520 C C . LYS A 1 195 ? -7.186 14.527 13.225 1.00 94.00 195 LYS A C 1
ATOM 1522 O O . LYS A 1 195 ? -8.229 14.815 13.801 1.00 94.00 195 LYS A O 1
ATOM 1527 N N . ASN A 1 196 ? -7.015 13.370 12.594 1.00 95.12 196 ASN A N 1
ATOM 1528 C CA . ASN A 1 196 ? -8.088 12.415 12.376 1.00 95.12 196 ASN A CA 1
ATOM 1529 C C . ASN A 1 196 ? -8.074 11.242 13.367 1.00 95.12 196 ASN A C 1
ATOM 1531 O O . ASN A 1 196 ? -9.000 10.435 13.333 1.00 95.12 196 ASN A O 1
ATOM 1535 N N . LYS A 1 197 ? -7.093 11.144 14.269 1.00 95.31 197 LYS A N 1
ATOM 1536 C CA . LYS A 1 197 ? -6.908 10.013 15.197 1.00 95.31 197 LYS A CA 1
ATOM 1537 C C . LYS A 1 197 ? -6.747 8.663 14.484 1.00 95.31 197 LYS A C 1
ATOM 1539 O O . LYS A 1 197 ? -7.370 7.676 14.868 1.00 95.31 197 LYS A O 1
ATOM 1544 N N . PHE A 1 198 ? -5.942 8.626 13.424 1.00 96.44 198 PHE A N 1
ATOM 1545 C CA . PHE A 1 198 ? -5.490 7.367 12.829 1.00 96.44 198 PHE A CA 1
ATOM 1546 C C . PHE A 1 198 ? -4.204 6.888 13.481 1.00 96.44 198 PHE A C 1
ATOM 1548 O O . PHE A 1 198 ? -3.312 7.680 13.766 1.00 96.44 198 PHE A O 1
ATOM 1555 N N . VAL A 1 199 ? -4.078 5.576 13.614 1.00 96.88 199 VAL A N 1
ATOM 1556 C CA . VAL A 1 199 ? -2.770 4.937 13.753 1.00 96.88 199 VAL A CA 1
ATOM 1557 C C . VAL A 1 199 ? -2.204 4.669 12.362 1.00 96.88 199 VAL A C 1
ATOM 1559 O O . VAL A 1 199 ? -2.941 4.198 11.497 1.00 96.88 199 VAL A O 1
ATOM 1562 N N . ILE A 1 200 ? -0.912 4.927 12.152 1.00 97.50 200 ILE A N 1
ATOM 1563 C CA . ILE A 1 200 ? -0.200 4.515 10.932 1.00 97.50 200 ILE A CA 1
ATOM 1564 C C . ILE A 1 200 ? 0.615 3.258 11.226 1.00 97.50 200 ILE A C 1
ATOM 1566 O O . ILE A 1 200 ? 1.303 3.207 12.246 1.00 97.50 200 ILE A O 1
ATOM 1570 N N . ILE A 1 201 ? 0.560 2.276 10.324 1.00 98.00 201 ILE A N 1
ATOM 1571 C CA . ILE A 1 201 ? 1.418 1.082 10.313 1.00 98.00 201 ILE A CA 1
ATOM 1572 C C . ILE A 1 201 ? 1.990 0.926 8.900 1.00 98.00 201 ILE A C 1
ATOM 1574 O O . ILE A 1 201 ? 1.236 0.873 7.932 1.00 98.00 201 ILE A O 1
ATOM 1578 N N . SER A 1 202 ? 3.311 0.845 8.775 1.00 97.69 202 SER A N 1
ATOM 1579 C CA . SER A 1 202 ? 4.011 0.862 7.489 1.00 97.69 202 SER A CA 1
ATOM 1580 C C . SER A 1 202 ? 5.100 -0.220 7.441 1.00 97.69 202 SER A C 1
ATOM 1582 O O . SER A 1 202 ? 6.202 -0.003 7.952 1.00 97.69 202 SER A O 1
ATOM 1584 N N . PRO A 1 203 ? 4.798 -1.427 6.925 1.00 97.81 203 PRO A N 1
ATOM 1585 C CA . PRO A 1 203 ? 5.780 -2.501 6.774 1.00 97.81 203 PRO A CA 1
ATOM 1586 C C . PRO A 1 203 ? 6.846 -2.186 5.715 1.00 97.81 203 PRO A C 1
ATOM 1588 O O . PRO A 1 203 ? 6.532 -1.662 4.648 1.00 97.81 203 PRO A O 1
ATOM 1591 N N . THR A 1 204 ? 8.087 -2.601 5.972 1.00 95.69 204 THR A N 1
ATOM 1592 C CA . THR A 1 204 ? 9.218 -2.522 5.032 1.00 95.69 204 THR A CA 1
ATOM 1593 C C . THR A 1 204 ? 9.408 -3.881 4.359 1.00 95.69 204 THR A C 1
ATOM 1595 O O . THR A 1 204 ? 10.286 -4.659 4.731 1.00 95.69 204 THR A O 1
ATOM 1598 N N . PHE A 1 205 ? 8.530 -4.218 3.415 1.00 97.00 205 PHE A N 1
ATOM 1599 C CA . PHE A 1 205 ? 8.652 -5.475 2.676 1.00 97.00 205 PHE A CA 1
ATOM 1600 C C . PHE A 1 205 ? 9.822 -5.433 1.699 1.00 97.00 205 PHE A C 1
ATOM 1602 O O . PHE A 1 205 ? 9.910 -4.520 0.885 1.00 97.00 205 PHE A O 1
ATOM 1609 N N . ILE A 1 206 ? 10.656 -6.466 1.718 1.00 94.00 206 ILE A N 1
ATOM 1610 C CA . ILE A 1 206 ? 11.743 -6.671 0.767 1.00 94.00 206 ILE A CA 1
ATOM 1611 C C . ILE A 1 206 ? 11.250 -7.525 -0.395 1.00 94.00 206 ILE A C 1
ATOM 1613 O O . ILE A 1 206 ? 10.559 -8.533 -0.205 1.00 94.00 206 ILE A O 1
ATOM 1617 N N . TRP A 1 207 ? 11.606 -7.119 -1.610 1.00 93.75 207 TRP A N 1
ATOM 1618 C CA . TRP A 1 207 ? 11.304 -7.880 -2.810 1.00 93.75 207 TRP A CA 1
ATOM 1619 C C . TRP A 1 207 ? 12.008 -9.239 -2.793 1.00 93.75 207 TRP A C 1
ATOM 1621 O O . TRP A 1 207 ? 13.232 -9.341 -2.780 1.00 93.75 207 TRP A O 1
ATOM 1631 N N . ASP A 1 208 ? 11.201 -10.295 -2.801 1.00 90.50 208 ASP A N 1
ATOM 1632 C CA . ASP A 1 208 ? 11.655 -11.658 -3.034 1.00 90.50 208 ASP A CA 1
ATOM 1633 C C . ASP A 1 208 ? 11.771 -11.863 -4.548 1.00 90.50 208 ASP A C 1
ATOM 1635 O O . ASP A 1 208 ? 10.772 -12.118 -5.228 1.00 90.50 208 ASP A O 1
ATOM 1639 N N . GLU A 1 209 ? 12.984 -11.660 -5.060 1.00 86.88 209 GLU A N 1
ATOM 1640 C CA . GLU A 1 209 ? 13.327 -11.850 -6.469 1.00 86.88 209 GLU A CA 1
ATOM 1641 C C . GLU A 1 209 ? 13.286 -13.330 -6.869 1.00 86.88 209 GLU A C 1
ATOM 1643 O O . GLU A 1 209 ? 12.740 -13.666 -7.920 1.00 86.88 209 GLU A O 1
ATOM 1648 N N . LYS A 1 210 ? 13.791 -14.233 -6.013 1.00 87.56 210 LYS A N 1
ATOM 1649 C CA . LYS A 1 210 ? 13.890 -15.672 -6.325 1.00 87.56 210 LYS A CA 1
ATOM 1650 C C . LYS A 1 210 ? 12.529 -16.306 -6.584 1.00 87.56 210 LYS A C 1
ATOM 1652 O O . LYS A 1 210 ? 12.438 -17.258 -7.351 1.00 87.56 210 LYS A O 1
ATOM 1657 N N . ASN A 1 211 ? 11.483 -15.797 -5.940 1.00 89.25 211 ASN A N 1
ATOM 1658 C CA . ASN A 1 211 ? 10.129 -16.309 -6.082 1.00 89.25 211 ASN A CA 1
ATOM 1659 C C . ASN A 1 211 ? 9.180 -15.325 -6.782 1.00 89.25 211 ASN A C 1
ATOM 1661 O O . ASN A 1 211 ? 7.958 -15.431 -6.624 1.00 89.25 211 ASN A O 1
ATOM 1665 N N . TRP A 1 212 ? 9.718 -14.375 -7.553 1.00 89.06 212 TRP A N 1
ATOM 1666 C CA . TRP A 1 212 ? 8.910 -13.426 -8.316 1.00 89.06 212 TRP A CA 1
ATOM 1667 C C . TRP A 1 212 ? 8.043 -14.123 -9.371 1.00 89.06 212 TRP A C 1
ATOM 1669 O O . TRP A 1 212 ? 6.825 -13.947 -9.360 1.00 89.06 212 TRP A O 1
ATOM 1679 N N . ASP A 1 213 ? 8.649 -14.959 -10.219 1.00 88.88 213 ASP A N 1
ATOM 1680 C CA . ASP A 1 213 ? 7.950 -15.645 -11.318 1.00 88.88 213 ASP A CA 1
ATOM 1681 C C . ASP A 1 213 ? 6.906 -16.654 -10.814 1.00 88.88 213 ASP A C 1
ATOM 1683 O O . ASP A 1 213 ? 5.925 -16.940 -11.494 1.00 88.88 213 ASP A O 1
ATOM 1687 N N . ALA A 1 214 ? 7.086 -17.163 -9.592 1.00 92.81 214 ALA A N 1
ATOM 1688 C CA . ALA A 1 214 ? 6.131 -18.041 -8.920 1.00 92.81 214 ALA A CA 1
ATOM 1689 C C . ALA A 1 214 ? 5.002 -17.280 -8.199 1.00 92.81 214 ALA A C 1
ATOM 1691 O O . ALA A 1 214 ? 4.221 -17.906 -7.485 1.00 92.81 214 ALA A O 1
ATOM 1692 N N . GLU A 1 215 ? 4.954 -15.948 -8.320 1.00 94.75 215 GLU A N 1
ATOM 1693 C CA . GLU A 1 215 ? 3.988 -15.074 -7.646 1.00 94.75 215 GLU A CA 1
ATOM 1694 C C . GLU A 1 215 ? 3.985 -15.219 -6.111 1.00 94.75 215 GLU A C 1
ATOM 1696 O O . GLU A 1 215 ? 2.963 -15.054 -5.447 1.00 94.75 215 GLU A O 1
ATOM 1701 N N . LYS A 1 216 ? 5.146 -15.514 -5.511 1.00 94.88 216 LYS A N 1
ATOM 1702 C CA . LYS A 1 216 ? 5.292 -15.683 -4.048 1.00 94.88 216 LYS A CA 1
ATOM 1703 C C . LYS A 1 216 ? 6.033 -14.531 -3.369 1.00 94.88 216 LYS A C 1
ATOM 1705 O O . LYS A 1 216 ? 6.353 -14.607 -2.181 1.00 94.88 216 LYS A O 1
ATOM 1710 N N . SER A 1 217 ? 6.292 -13.454 -4.101 1.00 96.62 217 SER A N 1
ATOM 1711 C CA . SER A 1 217 ? 6.831 -12.224 -3.526 1.00 96.62 217 SER A CA 1
ATOM 1712 C C . SER A 1 217 ? 5.764 -11.450 -2.744 1.00 96.62 217 SER A C 1
ATOM 1714 O O . SER A 1 217 ? 4.569 -11.745 -2.833 1.00 96.62 217 SER A O 1
ATOM 1716 N N . TYR A 1 218 ? 6.173 -10.457 -1.951 1.00 97.81 218 TYR A N 1
ATOM 1717 C CA . TYR A 1 218 ? 5.265 -9.795 -1.010 1.00 97.81 218 TYR A CA 1
ATOM 1718 C C . TYR A 1 218 ? 4.076 -9.123 -1.699 1.00 97.81 218 TYR A C 1
ATOM 1720 O O . TYR A 1 218 ? 3.021 -9.010 -1.088 1.00 97.81 218 TYR A O 1
ATOM 1728 N N . GLN A 1 219 ? 4.203 -8.721 -2.963 1.00 97.88 219 GLN A N 1
ATOM 1729 C CA . GLN A 1 219 ? 3.137 -8.090 -3.739 1.00 97.88 219 GLN A CA 1
ATOM 1730 C C . GLN A 1 219 ? 1.905 -8.992 -3.911 1.00 97.88 219 GLN A C 1
ATOM 1732 O O . GLN A 1 219 ? 0.872 -8.484 -4.341 1.00 97.88 219 GLN A O 1
ATOM 1737 N N . TYR A 1 220 ? 1.990 -10.287 -3.583 1.00 97.94 220 TYR A N 1
ATOM 1738 C CA . TYR A 1 220 ? 0.898 -11.262 -3.595 1.00 97.94 220 TYR A CA 1
ATOM 1739 C C . TYR A 1 220 ? 0.469 -11.602 -2.153 1.00 97.94 220 TYR A C 1
ATOM 1741 O O . TYR A 1 220 ? 0.905 -12.598 -1.580 1.00 97.94 220 TYR A O 1
ATOM 1749 N N . PRO A 1 221 ? -0.401 -10.793 -1.523 1.00 98.06 221 PRO A N 1
ATOM 1750 C CA . PRO A 1 221 ? -0.708 -10.897 -0.093 1.00 98.06 221 PRO A CA 1
ATOM 1751 C C . PRO A 1 221 ? -1.228 -12.263 0.363 1.00 98.06 221 PRO A C 1
ATOM 1753 O O . PRO A 1 221 ? -1.001 -12.643 1.512 1.00 98.06 221 PRO A O 1
ATOM 1756 N N . ALA A 1 222 ? -1.878 -13.015 -0.525 1.00 97.75 222 ALA A N 1
ATOM 1757 C CA . ALA A 1 222 ? -2.414 -14.334 -0.217 1.00 97.75 222 ALA A CA 1
ATOM 1758 C C . ALA A 1 222 ? -1.341 -15.387 0.111 1.00 97.75 222 ALA A C 1
ATOM 1760 O O . ALA A 1 222 ? -1.661 -16.359 0.791 1.00 97.75 222 ALA A O 1
ATOM 1761 N N . VAL A 1 223 ? -0.090 -15.208 -0.337 1.00 97.06 223 VAL A N 1
ATOM 1762 C CA . VAL A 1 223 ? 0.946 -16.240 -0.170 1.00 97.06 223 VAL A CA 1
ATOM 1763 C C . VAL A 1 223 ? 1.588 -16.238 1.217 1.00 97.06 223 VAL A C 1
ATOM 1765 O O . VAL A 1 223 ? 1.792 -17.299 1.796 1.00 97.06 223 VAL A O 1
ATOM 1768 N N . TRP A 1 224 ? 1.893 -15.065 1.778 1.00 97.81 224 TRP A N 1
ATOM 1769 C CA . TRP A 1 224 ? 2.464 -14.935 3.128 1.00 97.81 224 TRP A CA 1
ATOM 1770 C C . TRP A 1 224 ? 2.369 -13.506 3.672 1.00 97.81 224 TRP A C 1
ATOM 1772 O O . TRP A 1 224 ? 2.060 -13.308 4.847 1.00 97.81 224 TRP A O 1
ATOM 1782 N N . SER A 1 225 ? 2.614 -12.498 2.832 1.00 98.56 225 SER A N 1
ATOM 1783 C CA . SER A 1 225 ? 2.797 -11.103 3.256 1.00 98.56 225 SER A CA 1
ATOM 1784 C C . SER A 1 225 ? 1.525 -10.472 3.818 1.00 98.56 225 SER A C 1
ATOM 1786 O O . SER A 1 225 ? 1.592 -9.648 4.727 1.00 98.56 225 SER A O 1
ATOM 1788 N N . GLY A 1 226 ? 0.352 -10.903 3.353 1.00 98.56 226 GLY A N 1
ATOM 1789 C CA . GLY A 1 226 ? -0.926 -10.492 3.915 1.00 98.56 226 GLY A CA 1
ATOM 1790 C C . GLY A 1 226 ? -1.139 -11.034 5.329 1.00 98.56 226 GLY A C 1
ATOM 1791 O O . GLY A 1 226 ? -1.528 -10.280 6.217 1.00 98.56 226 GLY A O 1
ATOM 1792 N N . ASN A 1 227 ? -0.813 -12.306 5.581 1.00 98.56 227 ASN A N 1
ATOM 1793 C CA . ASN A 1 227 ? -0.835 -12.867 6.938 1.00 98.56 227 ASN A CA 1
ATOM 1794 C C . ASN A 1 227 ? 0.227 -12.215 7.838 1.00 98.56 227 ASN A C 1
ATOM 1796 O O . ASN A 1 227 ? -0.040 -11.959 9.011 1.00 98.56 227 ASN A O 1
ATOM 1800 N N . ALA A 1 228 ? 1.403 -11.889 7.292 1.00 98.69 228 ALA A N 1
ATOM 1801 C CA . ALA A 1 228 ? 2.434 -11.146 8.012 1.00 98.69 228 ALA A CA 1
ATOM 1802 C C . ALA A 1 228 ? 1.937 -9.751 8.434 1.00 98.69 228 ALA A C 1
ATOM 1804 O O . ALA A 1 228 ? 2.117 -9.371 9.588 1.00 98.69 228 ALA A O 1
ATOM 1805 N N . LEU A 1 229 ? 1.238 -9.024 7.552 1.00 98.75 229 LEU A N 1
ATOM 1806 C CA . LEU A 1 229 ? 0.598 -7.748 7.891 1.00 98.75 229 LEU A CA 1
ATOM 1807 C C . LEU A 1 229 ? -0.440 -7.903 9.014 1.00 98.75 229 LEU A C 1
ATOM 1809 O O . LEU A 1 229 ? -0.458 -7.102 9.946 1.00 98.75 229 LEU A O 1
ATOM 1813 N N . LEU A 1 230 ? -1.292 -8.930 8.957 1.00 98.69 230 LEU A N 1
ATOM 1814 C CA . LEU A 1 230 ? -2.284 -9.172 10.011 1.00 98.69 230 LEU A CA 1
ATOM 1815 C C . LEU A 1 230 ? -1.616 -9.463 11.362 1.00 98.69 230 LEU A C 1
ATOM 1817 O O . LEU A 1 230 ? -2.036 -8.907 12.375 1.00 98.69 230 LEU A O 1
ATOM 1821 N N . ARG A 1 231 ? -0.526 -10.242 11.367 1.00 98.56 231 ARG A N 1
ATOM 1822 C CA . ARG A 1 231 ? 0.280 -10.476 12.572 1.00 98.56 231 ARG A CA 1
ATOM 1823 C C . ARG A 1 231 ? 0.912 -9.189 13.103 1.00 98.56 231 ARG A C 1
ATOM 1825 O O . ARG A 1 231 ? 0.832 -8.955 14.302 1.00 98.56 231 ARG A O 1
ATOM 1832 N N . ILE A 1 232 ? 1.460 -8.330 12.235 1.00 98.56 232 ILE A N 1
ATOM 1833 C CA . ILE A 1 232 ? 1.965 -7.003 12.637 1.00 98.56 232 ILE A CA 1
ATOM 1834 C C . ILE A 1 232 ? 0.872 -6.220 13.366 1.00 98.56 232 ILE A C 1
ATOM 1836 O O . ILE A 1 232 ? 1.117 -5.700 14.448 1.00 98.56 232 ILE A O 1
ATOM 1840 N N . ILE A 1 233 ? -0.339 -6.153 12.804 1.00 98.44 233 ILE A N 1
ATOM 1841 C CA . ILE A 1 233 ? -1.459 -5.417 13.407 1.00 98.44 233 ILE A CA 1
ATOM 1842 C C . ILE A 1 233 ? -1.848 -6.020 14.767 1.00 98.44 233 ILE A C 1
ATOM 1844 O O . ILE A 1 233 ? -2.132 -5.279 15.711 1.00 98.44 233 ILE A O 1
ATOM 1848 N N . ASP A 1 234 ? -1.872 -7.347 14.887 1.00 97.75 234 ASP A N 1
ATOM 1849 C CA . ASP A 1 234 ? -2.195 -8.039 16.138 1.00 97.75 234 ASP A CA 1
ATOM 1850 C C . ASP A 1 234 ? -1.147 -7.820 17.229 1.00 97.75 234 ASP A C 1
ATOM 1852 O O . ASP A 1 234 ? -1.508 -7.463 18.355 1.00 97.75 234 ASP A O 1
ATOM 1856 N N . ASP A 1 235 ? 0.132 -7.980 16.900 1.00 97.38 235 ASP A N 1
ATOM 1857 C CA . ASP A 1 235 ? 1.239 -7.773 17.834 1.00 97.38 235 ASP A CA 1
ATOM 1858 C C . ASP A 1 235 ? 1.334 -6.304 18.246 1.00 97.38 235 ASP A C 1
ATOM 1860 O O . ASP A 1 235 ? 1.473 -6.001 19.430 1.00 97.38 235 ASP A O 1
ATOM 1864 N N . PHE A 1 236 ? 1.124 -5.385 17.305 1.00 96.88 236 PHE A N 1
ATOM 1865 C CA . PHE A 1 236 ? 1.084 -3.953 17.567 1.00 96.88 236 PHE A CA 1
ATOM 1866 C C . PHE A 1 236 ? -0.030 -3.569 18.562 1.00 96.88 236 PHE A C 1
ATOM 1868 O O . PHE A 1 236 ? 0.224 -2.849 19.531 1.00 96.88 236 PHE A O 1
ATOM 1875 N N . LYS A 1 237 ? -1.259 -4.085 18.391 1.00 95.75 237 LYS A N 1
ATOM 1876 C CA . LYS A 1 237 ? -2.360 -3.849 19.350 1.00 95.75 237 LYS A CA 1
ATOM 1877 C C . LYS A 1 237 ? -1.983 -4.295 20.764 1.00 95.75 237 LYS A C 1
ATOM 1879 O O . LYS A 1 237 ? -2.251 -3.564 21.718 1.00 95.75 237 LYS A O 1
ATOM 1884 N N . LYS A 1 238 ? -1.360 -5.474 20.893 1.00 95.38 238 LYS A N 1
ATOM 1885 C CA . LYS A 1 238 ? -0.922 -6.039 22.181 1.00 95.38 238 LYS A CA 1
ATOM 1886 C C . LYS A 1 238 ? 0.201 -5.210 22.800 1.00 95.38 238 LYS A C 1
ATOM 1888 O O . LYS A 1 238 ? 0.079 -4.792 23.945 1.00 95.38 238 LYS A O 1
ATOM 1893 N N . GLN A 1 239 ? 1.251 -4.923 22.030 1.00 94.56 239 GLN A N 1
ATOM 1894 C CA . GLN A 1 239 ? 2.440 -4.201 22.485 1.00 94.56 239 GLN A CA 1
ATOM 1895 C C . GLN A 1 239 ? 2.106 -2.799 23.009 1.00 94.56 239 GLN A C 1
ATOM 1897 O O . GLN A 1 239 ? 2.660 -2.366 24.017 1.00 94.56 239 GLN A O 1
ATOM 1902 N N . HIS A 1 240 ? 1.187 -2.089 22.351 1.00 93.50 240 HIS A N 1
ATOM 1903 C CA . HIS A 1 240 ? 0.830 -0.717 22.728 1.00 93.50 240 HIS A CA 1
ATOM 1904 C C . HIS A 1 240 ? -0.406 -0.624 23.636 1.00 93.50 240 HIS A C 1
ATOM 1906 O O . HIS A 1 240 ? -0.708 0.458 24.163 1.00 93.50 240 HIS A O 1
ATOM 1912 N N . ASN A 1 241 ? -1.092 -1.752 23.857 1.00 93.19 241 ASN A N 1
ATOM 1913 C CA . ASN A 1 241 ? -2.373 -1.848 24.552 1.00 93.19 241 ASN A CA 1
ATOM 1914 C C . ASN A 1 241 ? -3.421 -0.884 23.961 1.00 93.19 241 ASN A C 1
ATOM 1916 O O . ASN A 1 241 ? -4.000 -0.070 24.675 1.00 93.19 241 ASN A O 1
ATOM 1920 N N . ILE A 1 242 ? -3.620 -0.924 22.639 1.00 94.06 242 ILE A N 1
ATOM 1921 C CA . ILE A 1 242 ? -4.589 -0.065 21.938 1.00 94.06 242 ILE A CA 1
ATOM 1922 C C . ILE A 1 242 ? -5.610 -0.890 21.154 1.00 94.06 242 ILE A C 1
ATOM 1924 O O . ILE A 1 242 ? -5.308 -1.971 20.647 1.00 94.06 242 ILE A O 1
ATOM 1928 N N . ARG A 1 243 ? -6.830 -0.362 21.011 1.00 95.69 243 ARG A N 1
ATOM 1929 C CA . ARG A 1 243 ? -7.897 -1.003 20.230 1.00 95.69 243 ARG A CA 1
ATOM 1930 C C . ARG A 1 243 ? -7.989 -0.368 18.846 1.00 95.69 243 ARG A C 1
ATOM 1932 O O . ARG A 1 243 ? -8.167 0.843 18.718 1.00 95.69 243 ARG A O 1
ATOM 1939 N N . LEU A 1 244 ? -7.908 -1.191 17.804 1.00 96.75 244 LEU A N 1
ATOM 1940 C CA . LEU A 1 244 ? -8.080 -0.763 16.414 1.00 96.75 244 LEU A CA 1
ATOM 1941 C C . LEU A 1 244 ? -9.401 -1.277 15.844 1.00 96.75 244 LEU A C 1
ATOM 1943 O O . LEU A 1 244 ? -9.864 -2.361 16.208 1.00 96.75 244 LEU A O 1
ATOM 1947 N N . LYS A 1 245 ? -10.002 -0.508 14.932 1.00 96.44 245 LYS A N 1
ATOM 1948 C CA . LYS A 1 245 ? -11.163 -0.949 14.152 1.00 96.44 245 LYS A CA 1
ATOM 1949 C C . LYS A 1 245 ? -10.794 -2.228 13.395 1.00 96.44 245 LYS A C 1
ATOM 1951 O O . LYS A 1 245 ? -9.672 -2.372 12.919 1.00 96.44 245 LYS A O 1
ATOM 1956 N N . LYS A 1 246 ? -11.764 -3.139 13.245 1.00 95.44 246 LYS A N 1
ATOM 1957 C CA . LYS A 1 246 ? -11.574 -4.409 12.518 1.00 95.44 246 LYS A CA 1
ATOM 1958 C C . LYS A 1 246 ? -11.116 -4.187 11.072 1.00 95.44 246 LYS A C 1
ATOM 1960 O O . LYS A 1 246 ? -10.304 -4.953 10.568 1.00 95.44 246 LYS A O 1
ATOM 1965 N N . LYS A 1 247 ? -11.665 -3.160 10.418 1.00 97.44 247 LYS A N 1
ATOM 1966 C CA . LYS A 1 247 ? -11.311 -2.781 9.052 1.00 97.44 247 LYS A CA 1
ATOM 1967 C C . LYS A 1 247 ? -10.316 -1.623 9.055 1.00 97.44 247 LYS A C 1
ATOM 1969 O O . LYS A 1 247 ? -10.437 -0.712 9.877 1.00 97.44 247 LYS A O 1
ATOM 1974 N N . PHE A 1 248 ? -9.391 -1.634 8.107 1.00 96.19 248 PHE A N 1
ATOM 1975 C CA . PHE A 1 248 ? -8.355 -0.620 7.941 1.00 96.19 248 PHE A CA 1
ATOM 1976 C C . PHE A 1 248 ? -8.416 0.050 6.568 1.00 96.19 248 PHE A C 1
ATOM 1978 O O . PHE A 1 248 ? -9.132 -0.374 5.656 1.00 96.19 248 PHE A O 1
ATOM 1985 N N . TYR A 1 249 ? -7.682 1.151 6.469 1.00 98.56 249 TYR A N 1
ATOM 1986 C CA . TYR A 1 249 ? -7.476 1.928 5.259 1.00 98.56 249 TYR A CA 1
ATOM 1987 C C . TYR A 1 249 ? -6.119 1.541 4.683 1.00 98.56 249 TYR A C 1
ATOM 1989 O O . TYR A 1 249 ? -5.163 1.373 5.437 1.00 98.56 249 TYR A O 1
ATOM 1997 N N . LEU A 1 250 ? -6.039 1.385 3.367 1.00 98.62 250 LEU A N 1
ATOM 1998 C CA . LEU A 1 250 ? -4.825 0.991 2.665 1.00 98.62 250 LEU A CA 1
ATOM 1999 C C . LEU A 1 250 ? -4.316 2.145 1.814 1.00 98.62 250 LEU A C 1
ATOM 2001 O O . LEU A 1 250 ? -5.083 2.763 1.081 1.00 98.62 250 LEU A O 1
ATOM 2005 N N . PHE A 1 251 ? -3.018 2.390 1.878 1.00 98.38 251 PHE A N 1
ATOM 2006 C CA . PHE A 1 251 ? -2.286 3.249 0.963 1.00 98.38 251 PHE A CA 1
ATOM 2007 C C . PHE A 1 251 ? -1.164 2.426 0.334 1.00 98.38 251 PHE A C 1
ATOM 2009 O O . PHE A 1 251 ? -0.461 1.713 1.047 1.00 98.38 251 PHE A O 1
ATOM 2016 N N . GLY A 1 252 ? -0.967 2.517 -0.977 1.00 98.06 252 GLY A N 1
ATOM 2017 C CA . GLY A 1 252 ? 0.125 1.817 -1.648 1.00 98.06 252 GLY A CA 1
ATOM 2018 C C . GLY A 1 252 ? 0.672 2.588 -2.838 1.00 98.06 252 GLY A C 1
ATOM 2019 O O . GLY A 1 252 ? -0.095 3.173 -3.601 1.00 98.06 252 GLY A O 1
ATOM 2020 N N . PHE A 1 253 ? 1.990 2.543 -3.034 1.00 97.81 253 PHE A N 1
ATOM 2021 C CA . PHE A 1 253 ? 2.653 3.106 -4.213 1.00 97.81 253 PHE A CA 1
ATOM 2022 C C . PHE A 1 253 ? 3.496 2.055 -4.936 1.00 97.81 253 PHE A C 1
ATOM 2024 O O . PHE A 1 253 ? 4.178 1.256 -4.300 1.00 97.81 253 PHE A O 1
ATOM 2031 N N . SER A 1 254 ? 3.458 2.035 -6.269 1.00 96.44 254 SER A N 1
ATOM 2032 C CA . SER A 1 254 ? 4.252 1.119 -7.095 1.00 96.44 254 SER A CA 1
ATOM 2033 C C . SER A 1 254 ? 4.013 -0.358 -6.746 1.00 96.44 254 SER A C 1
ATOM 2035 O O . SER A 1 254 ? 2.897 -0.861 -6.900 1.00 96.44 254 SER A O 1
ATOM 2037 N N . ALA A 1 255 ? 5.022 -1.083 -6.264 1.00 96.94 255 ALA A N 1
ATOM 2038 C CA . ALA A 1 255 ? 4.861 -2.444 -5.754 1.00 96.94 255 ALA A CA 1
ATOM 2039 C C . ALA A 1 255 ? 3.896 -2.524 -4.552 1.00 96.94 255 ALA A C 1
ATOM 2041 O O . ALA A 1 255 ? 3.126 -3.478 -4.444 1.00 96.94 255 ALA A O 1
ATOM 2042 N N . GLY A 1 256 ? 3.848 -1.498 -3.701 1.00 98.25 256 GLY A N 1
ATOM 2043 C CA . GLY A 1 256 ? 2.878 -1.402 -2.613 1.00 98.25 256 GLY A CA 1
ATOM 2044 C C . GLY A 1 256 ? 1.447 -1.189 -3.088 1.00 98.25 256 GLY A C 1
ATOM 2045 O O . GLY A 1 256 ? 0.519 -1.689 -2.460 1.00 98.25 256 GLY A O 1
ATOM 2046 N N . ALA A 1 257 ? 1.242 -0.532 -4.233 1.00 98.62 257 ALA A N 1
ATOM 2047 C CA . ALA A 1 257 ? -0.079 -0.460 -4.858 1.00 98.62 257 ALA A CA 1
ATOM 2048 C C . ALA A 1 257 ? -0.537 -1.841 -5.358 1.00 98.62 257 ALA A C 1
ATOM 2050 O O . ALA A 1 257 ? -1.709 -2.178 -5.204 1.00 98.62 257 ALA A O 1
ATOM 2051 N N . GLN A 1 258 ? 0.380 -2.673 -5.871 1.00 98.31 258 GLN A N 1
ATOM 2052 C CA . GLN A 1 258 ? 0.056 -4.061 -6.222 1.00 98.31 258 GLN A CA 1
ATOM 2053 C C . GLN A 1 258 ? -0.405 -4.852 -4.991 1.00 98.31 258 GLN A C 1
ATOM 2055 O O . GLN A 1 258 ? -1.445 -5.510 -5.043 1.00 98.31 258 GLN A O 1
ATOM 2060 N N . PHE A 1 259 ? 0.333 -4.741 -3.876 1.00 98.69 259 PHE A N 1
ATOM 2061 C CA . PHE A 1 259 ? -0.058 -5.342 -2.599 1.00 98.69 259 PHE A CA 1
ATOM 2062 C C . PHE A 1 259 ? -1.437 -4.847 -2.162 1.00 98.69 259 PHE A C 1
ATOM 2064 O O . PHE A 1 259 ? -2.322 -5.658 -1.914 1.00 98.69 259 PHE A O 1
ATOM 2071 N N . ALA A 1 260 ? -1.626 -3.527 -2.068 1.00 98.62 260 ALA A N 1
ATOM 2072 C CA . ALA A 1 260 ? -2.825 -2.920 -1.494 1.00 98.62 260 ALA A CA 1
ATOM 2073 C C . ALA A 1 260 ? -4.085 -3.305 -2.276 1.00 98.62 260 ALA A C 1
ATOM 2075 O O . ALA A 1 260 ? -5.083 -3.718 -1.683 1.00 98.62 260 ALA A O 1
ATOM 2076 N N . LEU A 1 261 ? -4.013 -3.254 -3.610 1.00 98.62 261 LEU A N 1
ATOM 2077 C CA . LEU A 1 261 ? -5.111 -3.673 -4.473 1.00 98.62 261 LEU A CA 1
ATOM 2078 C C . LEU A 1 261 ? -5.413 -5.165 -4.295 1.00 98.62 261 LEU A C 1
ATOM 2080 O O . LEU A 1 261 ? -6.553 -5.512 -3.995 1.00 98.62 261 LEU A O 1
ATOM 2084 N N . ARG A 1 262 ? -4.416 -6.054 -4.407 1.00 98.44 262 ARG A N 1
ATOM 2085 C CA . ARG A 1 262 ? -4.634 -7.503 -4.234 1.00 98.44 262 ARG A CA 1
ATOM 2086 C C . ARG A 1 262 ? -5.129 -7.850 -2.831 1.00 98.44 262 ARG A C 1
ATOM 2088 O O . ARG A 1 262 ? -5.971 -8.730 -2.684 1.00 98.44 262 ARG A O 1
ATOM 2095 N N . PHE A 1 263 ? -4.663 -7.144 -1.803 1.00 98.62 263 PHE A N 1
ATOM 2096 C CA . PHE A 1 263 ? -5.092 -7.363 -0.424 1.00 98.62 263 PHE A CA 1
ATOM 2097 C C . PHE A 1 263 ? -6.578 -7.036 -0.271 1.00 98.62 263 PHE A C 1
ATOM 2099 O O . PHE A 1 263 ? -7.313 -7.814 0.335 1.00 98.62 263 PHE A O 1
ATOM 2106 N N . ALA A 1 264 ? -7.036 -5.930 -0.863 1.00 98.31 264 ALA A N 1
ATOM 2107 C CA . ALA A 1 264 ? -8.440 -5.538 -0.823 1.00 98.31 264 ALA A CA 1
ATOM 2108 C C . ALA A 1 264 ? -9.372 -6.577 -1.470 1.00 98.31 264 ALA A C 1
ATOM 2110 O O . ALA A 1 264 ? -10.483 -6.766 -0.986 1.00 98.31 264 ALA A O 1
ATOM 2111 N N . PHE A 1 265 ? -8.925 -7.293 -2.508 1.00 97.88 265 PHE A N 1
ATOM 2112 C CA . PHE A 1 265 ? -9.698 -8.398 -3.095 1.00 97.88 265 PHE A CA 1
ATOM 2113 C C . PHE A 1 265 ? -9.549 -9.719 -2.334 1.00 97.88 265 PHE A C 1
ATOM 2115 O O . PHE A 1 265 ? -10.500 -10.489 -2.268 1.00 97.88 265 PHE A O 1
ATOM 2122 N N . TRP A 1 266 ? -8.396 -9.971 -1.712 1.00 97.88 266 TRP A N 1
ATOM 2123 C CA . TRP A 1 266 ? -8.165 -11.178 -0.915 1.00 97.88 266 TRP A CA 1
ATOM 2124 C C . TRP A 1 266 ? -8.892 -11.155 0.441 1.00 97.88 266 TRP A C 1
ATOM 2126 O O . TRP A 1 266 ? -9.399 -12.178 0.901 1.00 97.88 266 TRP A O 1
ATOM 2136 N N . LYS A 1 267 ? -8.955 -9.989 1.098 1.00 97.75 267 LYS A N 1
ATOM 2137 C CA . LYS A 1 267 ? -9.614 -9.771 2.399 1.00 97.75 267 LYS A CA 1
ATOM 2138 C C . LYS A 1 267 ? -10.512 -8.522 2.366 1.00 97.75 267 LYS A C 1
ATOM 2140 O O . LYS A 1 267 ? -10.275 -7.577 3.128 1.00 97.75 267 LYS A O 1
ATOM 2145 N N . PRO A 1 268 ? -11.572 -8.506 1.538 1.00 97.06 268 PRO A N 1
ATOM 2146 C CA . PRO A 1 268 ? -12.440 -7.333 1.382 1.00 97.06 268 PRO A CA 1
ATOM 2147 C C . PRO A 1 268 ? -13.125 -6.924 2.691 1.00 97.06 268 PRO A C 1
ATOM 2149 O O . PRO A 1 268 ? -13.307 -5.738 2.966 1.00 97.06 268 PRO A O 1
ATOM 2152 N N . ASP A 1 269 ? -13.416 -7.888 3.567 1.00 97.50 269 ASP A N 1
ATOM 2153 C CA . ASP A 1 269 ? -14.031 -7.638 4.875 1.00 97.50 269 ASP A CA 1
ATOM 2154 C C . ASP A 1 269 ? -13.127 -6.915 5.873 1.00 97.50 269 ASP A C 1
ATOM 2156 O O . ASP A 1 269 ? -13.607 -6.489 6.925 1.00 97.50 269 ASP A O 1
ATOM 2160 N N . LEU A 1 270 ? -11.841 -6.755 5.556 1.00 98.19 270 LEU A N 1
ATOM 2161 C CA . LEU A 1 270 ? -10.873 -6.022 6.368 1.00 98.19 270 LEU A CA 1
ATOM 2162 C C . LEU A 1 270 ? -10.550 -4.635 5.797 1.00 98.19 270 LEU A C 1
ATOM 2164 O O . LEU A 1 270 ? -9.804 -3.888 6.423 1.00 98.19 270 LEU A O 1
ATOM 2168 N N . CYS A 1 271 ? -11.133 -4.249 4.658 1.00 98.06 271 CYS A N 1
ATOM 2169 C CA . CYS A 1 271 ? -10.749 -3.035 3.937 1.00 98.06 271 CYS A CA 1
ATOM 2170 C C . CYS A 1 271 ? -11.907 -2.033 3.844 1.00 98.06 271 CYS A C 1
ATOM 2172 O O . CYS A 1 271 ? -12.952 -2.322 3.259 1.00 98.06 271 CYS A O 1
ATOM 2174 N N . ILE A 1 272 ? -11.712 -0.833 4.399 1.00 98.00 272 ILE A N 1
ATOM 2175 C CA . ILE A 1 272 ? -12.661 0.289 4.271 1.00 98.00 272 ILE A CA 1
ATOM 2176 C C . ILE A 1 272 ? -12.447 0.999 2.933 1.00 98.00 272 ILE A C 1
ATOM 2178 O O . ILE A 1 272 ? -13.366 1.142 2.127 1.00 98.00 272 ILE A O 1
ATOM 2182 N N . ALA A 1 273 ? -11.212 1.432 2.702 1.00 98.56 273 ALA A N 1
ATOM 2183 C CA . ALA A 1 273 ? -10.810 2.196 1.536 1.00 98.56 273 ALA A CA 1
ATOM 2184 C C . ALA A 1 273 ? -9.357 1.889 1.168 1.00 98.56 273 ALA A C 1
ATOM 2186 O O . ALA A 1 273 ? -8.551 1.568 2.040 1.00 98.56 273 ALA A O 1
ATOM 2187 N N . CYS A 1 274 ? -9.031 2.014 -0.115 1.00 98.81 274 CYS A N 1
ATOM 2188 C CA . CYS A 1 274 ? -7.706 1.767 -0.663 1.00 98.81 274 CYS A CA 1
ATOM 2189 C C . CYS A 1 274 ? -7.309 2.893 -1.627 1.00 98.81 274 CYS A C 1
ATOM 2191 O O . CYS A 1 274 ? -7.900 3.032 -2.698 1.00 98.81 274 CYS A O 1
ATOM 2193 N N . ALA A 1 275 ? -6.296 3.677 -1.262 1.00 98.69 275 ALA A N 1
ATOM 2194 C CA . ALA A 1 275 ? -5.609 4.586 -2.169 1.00 98.69 275 ALA A CA 1
ATOM 2195 C C . ALA A 1 275 ? -4.404 3.859 -2.790 1.00 98.69 275 ALA A C 1
ATOM 2197 O O . ALA A 1 275 ? -3.523 3.391 -2.069 1.00 98.69 275 ALA A O 1
ATOM 2198 N N . ALA A 1 276 ? -4.383 3.698 -4.112 1.00 98.69 276 ALA A N 1
ATOM 2199 C CA . ALA A 1 276 ? -3.345 2.945 -4.812 1.00 98.69 276 ALA A CA 1
ATOM 2200 C C . ALA A 1 276 ? -2.774 3.746 -5.985 1.00 98.69 276 ALA A C 1
ATOM 2202 O O . ALA A 1 276 ? -3.491 4.174 -6.891 1.00 98.69 276 ALA A O 1
ATOM 2203 N N . HIS A 1 277 ? -1.459 3.923 -5.983 1.00 98.44 277 HIS A N 1
ATOM 2204 C CA . HIS A 1 277 ? -0.772 4.865 -6.854 1.00 98.44 277 HIS A CA 1
ATOM 2205 C C . HIS A 1 277 ? 0.245 4.141 -7.732 1.00 98.44 277 HIS A C 1
ATOM 2207 O O . HIS A 1 277 ? 1.120 3.440 -7.228 1.00 98.44 277 HIS A O 1
ATOM 2213 N N . ALA A 1 278 ? 0.121 4.316 -9.049 1.00 97.94 278 ALA A N 1
ATOM 2214 C CA . ALA A 1 278 ? 1.025 3.775 -10.060 1.00 97.94 278 ALA A CA 1
ATOM 2215 C C . ALA A 1 278 ? 1.335 2.280 -9.853 1.00 97.94 278 ALA A C 1
ATOM 2217 O O . ALA A 1 278 ? 2.493 1.903 -9.707 1.00 97.94 278 ALA A O 1
ATOM 2218 N N . SER A 1 279 ? 0.309 1.419 -9.804 1.00 97.81 279 SER A N 1
ATOM 2219 C CA . SER A 1 279 ? 0.507 -0.033 -9.639 1.00 97.81 279 SER A CA 1
ATOM 2220 C C . SER A 1 279 ? 1.507 -0.572 -10.660 1.00 97.81 279 SER A C 1
ATOM 2222 O O . SER A 1 279 ? 1.313 -0.404 -11.860 1.00 97.81 279 SER A O 1
ATOM 2224 N N . GLY A 1 280 ? 2.561 -1.240 -10.182 1.00 92.06 280 GLY A N 1
ATOM 2225 C CA . GLY A 1 280 ? 3.615 -1.788 -11.047 1.00 92.06 280 GLY A CA 1
ATOM 2226 C C . GLY A 1 280 ? 3.200 -3.001 -11.889 1.00 92.06 280 GLY A C 1
ATOM 2227 O O . GLY A 1 280 ? 3.994 -3.469 -12.694 1.00 92.06 280 GLY A O 1
ATOM 2228 N N . ALA A 1 281 ? 1.979 -3.505 -11.708 1.00 93.81 281 ALA A N 1
ATOM 2229 C CA . ALA A 1 281 ? 1.410 -4.602 -12.482 1.00 93.81 281 ALA A CA 1
ATOM 2230 C C . ALA A 1 281 ? -0.104 -4.393 -12.681 1.00 93.81 281 ALA A C 1
ATOM 2232 O O . ALA A 1 281 ? -0.743 -3.729 -11.848 1.00 93.81 281 ALA A O 1
ATOM 2233 N N . PRO A 1 282 ? -0.698 -4.966 -13.744 1.00 95.19 282 PRO A N 1
ATOM 2234 C CA . PRO A 1 282 ? -2.144 -4.978 -13.912 1.00 95.19 282 PRO A CA 1
ATOM 2235 C C . PRO A 1 282 ? -2.790 -5.825 -12.813 1.00 95.19 282 PRO A C 1
ATOM 2237 O O . PRO A 1 282 ? -2.446 -6.990 -12.627 1.00 95.19 282 PRO A O 1
ATOM 2240 N N . ILE A 1 283 ? -3.749 -5.237 -12.096 1.00 96.38 283 ILE A N 1
ATOM 2241 C CA . ILE A 1 283 ? -4.603 -5.943 -11.137 1.00 96.38 283 ILE A CA 1
ATOM 2242 C C . ILE A 1 283 ? -6.016 -5.942 -11.697 1.00 96.38 283 ILE A C 1
ATOM 2244 O O . ILE A 1 283 ? -6.518 -4.901 -12.122 1.00 96.38 283 ILE A O 1
ATOM 2248 N N . ARG A 1 284 ? -6.663 -7.104 -11.701 1.00 94.44 284 ARG A N 1
ATOM 2249 C CA . ARG A 1 284 ? -8.025 -7.247 -12.206 1.00 94.44 284 ARG A CA 1
ATOM 2250 C C . ARG A 1 284 ? -8.969 -7.485 -11.036 1.00 94.44 284 ARG A C 1
ATOM 2252 O O . ARG A 1 284 ? -8.804 -8.475 -10.336 1.00 94.44 284 ARG A O 1
ATOM 2259 N N . PRO A 1 285 ? -9.954 -6.604 -10.812 1.00 93.31 285 PRO A N 1
ATOM 2260 C CA . PRO A 1 285 ? -11.041 -6.893 -9.891 1.00 93.31 285 PRO A CA 1
ATOM 2261 C C . PRO A 1 285 ? -11.737 -8.204 -10.284 1.00 93.31 285 PRO A C 1
ATOM 2263 O O . PRO A 1 285 ? -12.154 -8.357 -11.432 1.00 93.31 285 PRO A O 1
ATOM 2266 N N . GLU A 1 286 ? -11.877 -9.147 -9.357 1.00 84.12 286 GLU A N 1
ATOM 2267 C CA . GLU A 1 286 ? -12.488 -10.460 -9.638 1.00 84.12 286 GLU A CA 1
ATOM 2268 C C . GLU A 1 286 ? -13.996 -10.485 -9.343 1.00 84.12 286 GLU A C 1
ATOM 2270 O O . GLU A 1 286 ? -14.739 -11.234 -9.968 1.00 84.12 286 GLU A O 1
ATOM 2275 N N . GLY A 1 287 ? -14.485 -9.586 -8.482 1.00 89.38 287 GLY A N 1
ATOM 2276 C CA . GLY A 1 287 ? -15.899 -9.476 -8.119 1.00 89.38 287 GLY A CA 1
ATOM 2277 C C . GLY A 1 287 ? -16.240 -8.132 -7.476 1.00 89.38 287 GLY A C 1
ATOM 2278 O O . GLY A 1 287 ? -15.360 -7.299 -7.249 1.00 89.38 287 GLY A O 1
ATOM 2279 N N . LYS A 1 288 ? -17.528 -7.904 -7.197 1.00 93.75 288 LYS A N 1
ATOM 2280 C CA . LYS A 1 288 ? -17.982 -6.709 -6.474 1.00 93.75 288 LYS A CA 1
ATOM 2281 C C . LYS A 1 288 ? -17.573 -6.809 -5.003 1.00 93.75 288 LYS A C 1
ATOM 2283 O O . LYS A 1 288 ? -17.853 -7.810 -4.353 1.00 93.75 288 LYS A O 1
ATOM 2288 N N . ILE A 1 289 ? -16.976 -5.743 -4.476 1.00 97.06 289 ILE A N 1
ATOM 2289 C CA . ILE A 1 289 ? -16.618 -5.597 -3.060 1.00 97.06 289 ILE A CA 1
ATOM 2290 C C . ILE A 1 289 ? -17.006 -4.200 -2.565 1.00 97.06 289 ILE A C 1
ATOM 2292 O O . ILE A 1 289 ? -17.184 -3.282 -3.363 1.00 97.06 289 ILE A O 1
ATOM 2296 N N . ASN A 1 290 ? -17.132 -4.037 -1.246 1.00 97.12 290 ASN A N 1
ATOM 2297 C CA . ASN A 1 290 ? -17.561 -2.775 -0.624 1.00 97.12 290 ASN A CA 1
ATOM 2298 C C . ASN A 1 290 ? -16.402 -1.815 -0.302 1.00 97.12 290 ASN A C 1
ATOM 2300 O O . ASN A 1 290 ? -16.634 -0.731 0.231 1.00 97.12 290 ASN A O 1
ATOM 2304 N N . THR A 1 291 ? -15.159 -2.204 -0.589 1.00 97.94 291 THR A N 1
ATOM 2305 C CA . THR A 1 291 ? -13.996 -1.326 -0.435 1.00 97.94 291 THR A CA 1
ATOM 2306 C C . THR A 1 291 ? -14.052 -0.210 -1.469 1.00 97.94 291 THR A C 1
ATOM 2308 O O . THR A 1 291 ? -14.241 -0.469 -2.658 1.00 97.94 291 THR A O 1
ATOM 2311 N N . LYS A 1 292 ? -1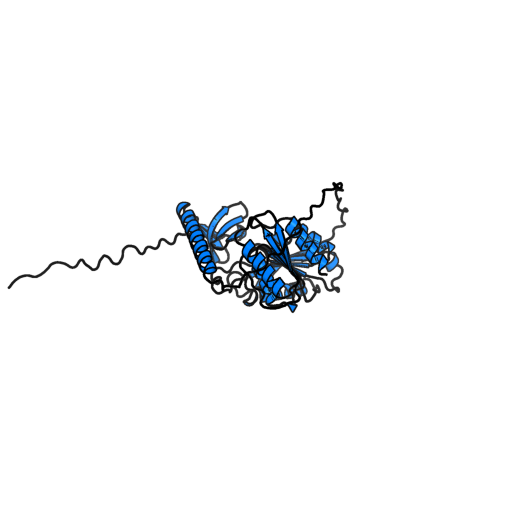3.862 1.031 -1.018 1.00 98.62 292 LYS A N 1
ATOM 2312 C CA . LYS A 1 292 ? -13.765 2.193 -1.906 1.00 98.62 292 LYS A CA 1
ATOM 2313 C C . LYS A 1 292 ? -12.338 2.374 -2.398 1.00 98.62 292 LYS A C 1
ATOM 2315 O O . LYS A 1 292 ? -11.399 2.215 -1.620 1.00 98.62 292 LYS A O 1
ATOM 2320 N N . PHE A 1 293 ? -12.161 2.768 -3.650 1.00 98.81 293 PHE A N 1
ATOM 2321 C CA . PHE A 1 293 ? -10.841 2.911 -4.255 1.00 98.81 293 PHE A CA 1
ATOM 2322 C C . PHE A 1 293 ? -10.570 4.338 -4.727 1.00 98.81 293 PHE A C 1
ATOM 2324 O O . PHE A 1 293 ? -11.397 4.960 -5.390 1.00 98.81 293 PHE A O 1
ATOM 2331 N N . PHE A 1 294 ? -9.363 4.822 -4.455 1.00 98.88 294 PHE A N 1
ATOM 2332 C CA . PHE A 1 294 ? -8.797 5.999 -5.101 1.00 98.88 294 PHE A CA 1
ATOM 2333 C C . PHE A 1 294 ? -7.525 5.583 -5.824 1.00 98.88 294 PHE A C 1
ATOM 2335 O O . PHE A 1 294 ? -6.527 5.245 -5.195 1.00 98.88 294 PHE A O 1
ATOM 2342 N N . VAL A 1 295 ? -7.567 5.548 -7.152 1.00 98.81 295 VAL A N 1
ATOM 2343 C CA . VAL A 1 295 ? -6.444 5.076 -7.960 1.00 98.81 295 VAL A CA 1
ATOM 2344 C C . VAL A 1 295 ? -5.846 6.208 -8.774 1.00 98.81 295 VAL A C 1
ATOM 2346 O O . VAL A 1 295 ? -6.562 6.975 -9.420 1.00 98.81 295 VAL A O 1
ATOM 2349 N N . THR A 1 296 ? -4.522 6.342 -8.748 1.00 98.69 296 THR A N 1
ATOM 2350 C CA . THR A 1 296 ? -3.848 7.429 -9.467 1.00 98.69 296 THR A CA 1
ATOM 2351 C C . THR A 1 296 ? -2.599 6.963 -10.192 1.00 98.69 296 THR A C 1
ATOM 2353 O O . THR A 1 296 ? -2.042 5.906 -9.899 1.00 98.69 296 THR A O 1
ATOM 2356 N N . CYS A 1 297 ? -2.166 7.743 -11.178 1.00 98.38 297 CYS A N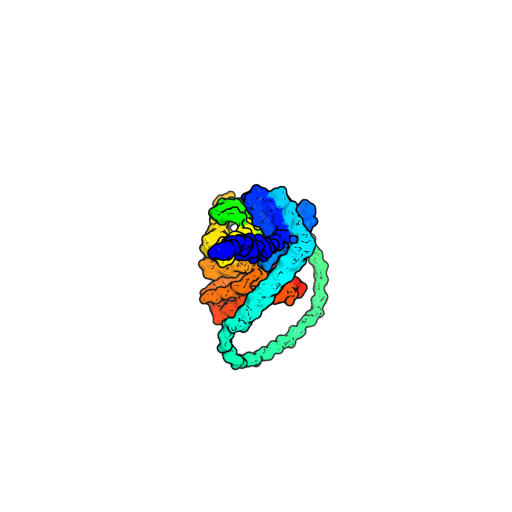 1
ATOM 2357 C CA . CYS A 1 297 ? -0.896 7.539 -11.865 1.00 98.38 297 CYS A CA 1
ATOM 2358 C C . CYS A 1 297 ? -0.382 8.869 -12.433 1.00 98.38 297 CYS A C 1
ATOM 2360 O O . CYS A 1 297 ? -1.169 9.790 -12.685 1.00 98.38 297 CYS A O 1
ATOM 2362 N N . GLY A 1 298 ? 0.931 8.969 -12.619 1.00 97.50 298 GLY A N 1
ATOM 2363 C CA . GLY A 1 298 ? 1.549 10.064 -13.352 1.00 97.50 298 GLY A CA 1
ATOM 2364 C C . GLY A 1 298 ? 1.184 10.015 -14.837 1.00 97.50 298 GLY A C 1
ATOM 2365 O O . GLY A 1 298 ? 1.048 8.937 -15.408 1.00 97.50 298 GLY A O 1
ATOM 2366 N N . THR A 1 299 ? 1.008 11.164 -15.489 1.00 97.00 299 THR A N 1
ATOM 2367 C CA . THR A 1 299 ? 0.799 11.219 -16.946 1.00 97.00 299 THR A CA 1
ATOM 2368 C C . THR A 1 299 ? 2.061 10.879 -17.730 1.00 97.00 299 THR A C 1
ATOM 2370 O O . THR A 1 299 ? 1.948 10.515 -18.897 1.00 97.00 299 THR A O 1
ATOM 2373 N N . GLN A 1 300 ? 3.237 10.992 -17.105 1.00 95.62 300 GLN A N 1
ATOM 2374 C CA . GLN A 1 300 ? 4.529 10.666 -17.714 1.00 95.62 300 GLN A CA 1
ATOM 2375 C C . GLN A 1 300 ? 4.969 9.220 -17.411 1.00 95.62 300 GLN A C 1
ATOM 2377 O O . GLN A 1 300 ? 5.804 8.685 -18.135 1.00 95.62 300 GLN A O 1
ATOM 2382 N N . ASP A 1 301 ? 4.328 8.546 -16.443 1.00 95.44 301 ASP A N 1
ATOM 2383 C CA . ASP A 1 301 ? 4.504 7.113 -16.159 1.00 95.44 301 ASP A CA 1
ATOM 2384 C C . ASP A 1 301 ? 3.779 6.271 -17.224 1.00 95.44 301 ASP A C 1
ATOM 2386 O O . ASP A 1 301 ? 2.697 5.705 -17.025 1.00 95.44 301 ASP A O 1
ATOM 2390 N N . THR A 1 302 ? 4.368 6.260 -18.420 1.00 91.50 302 THR A N 1
ATOM 2391 C CA . THR A 1 302 ? 3.788 5.650 -19.626 1.00 91.50 302 THR A CA 1
ATOM 2392 C C . THR A 1 302 ? 3.613 4.136 -19.513 1.00 91.50 302 THR A C 1
ATOM 2394 O O . THR A 1 302 ? 2.781 3.567 -20.220 1.00 91.50 302 THR A O 1
ATOM 2397 N N . GLU A 1 303 ? 4.340 3.485 -18.602 1.00 88.44 303 GLU A N 1
ATOM 2398 C CA . GLU A 1 303 ? 4.225 2.053 -18.337 1.00 88.44 303 GLU A CA 1
ATOM 2399 C C . GLU A 1 303 ? 2.980 1.739 -17.494 1.00 88.44 303 GLU A C 1
ATOM 2401 O O . GLU A 1 303 ? 2.148 0.919 -17.888 1.00 88.44 303 GLU A O 1
ATOM 2406 N N . ARG A 1 304 ? 2.810 2.400 -16.341 1.00 96.31 304 ARG A N 1
ATOM 2407 C CA . ARG A 1 304 ? 1.799 1.997 -15.343 1.00 96.31 304 ARG A CA 1
ATOM 2408 C C . ARG A 1 304 ? 0.454 2.679 -15.531 1.00 96.31 304 ARG A C 1
ATOM 2410 O O . ARG A 1 304 ? -0.560 2.169 -15.047 1.00 96.31 304 ARG A O 1
ATOM 2417 N N . ILE A 1 305 ? 0.397 3.788 -16.271 1.00 96.88 305 ILE A N 1
ATOM 2418 C CA . ILE A 1 305 ? -0.866 4.492 -16.521 1.00 96.88 305 ILE A CA 1
ATOM 2419 C C . ILE A 1 305 ? -1.903 3.592 -17.205 1.00 96.88 305 ILE A C 1
ATOM 2421 O O . ILE A 1 305 ? -3.096 3.704 -16.918 1.00 96.88 305 ILE A O 1
ATOM 2425 N N . GLY A 1 306 ? -1.456 2.665 -18.062 1.00 96.88 306 GLY A N 1
ATOM 2426 C CA . GLY A 1 306 ? -2.314 1.659 -18.687 1.00 96.88 306 GLY A CA 1
ATOM 2427 C C . GLY A 1 306 ? -2.956 0.725 -17.660 1.00 96.88 306 GLY A C 1
ATOM 2428 O O . GLY A 1 306 ? -4.175 0.564 -17.662 1.00 96.88 306 GLY A O 1
ATOM 2429 N N . TYR A 1 307 ? -2.160 0.186 -16.731 1.00 98.06 307 TYR A N 1
ATOM 2430 C CA . TYR A 1 307 ? -2.629 -0.726 -15.681 1.00 98.06 307 TYR A CA 1
ATOM 2431 C C . TYR A 1 307 ? -3.659 -0.069 -14.761 1.00 98.06 307 TYR A C 1
ATOM 2433 O O . TYR A 1 307 ? -4.694 -0.658 -14.452 1.00 98.06 307 TYR A O 1
ATOM 2441 N N . VAL A 1 308 ? -3.405 1.177 -14.352 1.00 98.25 308 VAL A N 1
ATOM 2442 C CA . VAL A 1 308 ? -4.312 1.914 -13.462 1.00 98.25 308 VAL A CA 1
ATOM 2443 C C . VAL A 1 308 ? -5.633 2.251 -14.165 1.00 98.25 308 VAL A C 1
ATOM 2445 O O . VAL A 1 308 ? -6.701 2.113 -13.564 1.00 98.25 308 VAL A O 1
ATOM 2448 N N . LYS A 1 309 ? -5.588 2.637 -15.449 1.00 97.94 309 LYS A N 1
ATOM 2449 C CA . LYS A 1 309 ? -6.797 2.862 -16.261 1.00 97.94 309 LYS A CA 1
ATOM 2450 C C . LYS A 1 309 ? -7.600 1.576 -16.461 1.00 97.94 309 LYS A C 1
ATOM 2452 O O . LYS A 1 309 ? -8.824 1.609 -16.354 1.00 97.94 309 LYS A O 1
ATOM 2457 N N . GLU A 1 310 ? -6.934 0.452 -16.731 1.00 97.75 310 GLU A N 1
ATOM 2458 C CA . GLU A 1 310 ? -7.592 -0.854 -16.858 1.00 97.75 310 GLU A CA 1
ATOM 2459 C C . GLU A 1 310 ? -8.307 -1.234 -15.556 1.00 97.75 310 GLU A C 1
ATOM 2461 O O . GLU A 1 310 ? -9.497 -1.552 -15.592 1.00 97.75 310 GLU A O 1
ATOM 2466 N N . PHE A 1 311 ? -7.631 -1.113 -14.406 1.00 98.44 311 PHE A N 1
ATOM 2467 C CA . PHE A 1 311 ? -8.239 -1.354 -13.095 1.00 98.44 311 PHE A CA 1
ATOM 2468 C C . PHE A 1 311 ? -9.496 -0.503 -12.885 1.00 98.44 311 PHE A C 1
ATOM 2470 O O . PHE A 1 311 ? -10.549 -1.041 -12.544 1.00 98.44 311 PHE A O 1
ATOM 2477 N N . TYR A 1 312 ? -9.407 0.812 -13.122 1.00 98.69 312 TYR A N 1
ATOM 2478 C CA . TYR A 1 312 ? -10.538 1.734 -12.986 1.00 98.69 312 TYR A CA 1
ATOM 2479 C C . TYR A 1 312 ? -11.738 1.291 -13.833 1.00 98.69 312 TYR A C 1
ATOM 2481 O O . TYR A 1 312 ? -12.851 1.167 -13.317 1.00 98.69 312 TYR A O 1
ATOM 2489 N N . ASN A 1 313 ? -11.511 0.987 -15.113 1.00 98.44 313 ASN A N 1
ATOM 2490 C CA . ASN A 1 313 ? -12.570 0.566 -16.027 1.00 98.44 313 ASN A CA 1
ATOM 2491 C C . ASN A 1 313 ? -13.221 -0.752 -15.575 1.00 98.44 313 ASN A C 1
ATOM 2493 O O . ASN A 1 313 ? -14.448 -0.850 -15.519 1.00 98.44 313 ASN A O 1
ATOM 2497 N N . LEU A 1 314 ? -12.415 -1.750 -15.201 1.00 98.06 314 LEU A N 1
ATOM 2498 C CA . LEU A 1 314 ? -12.904 -3.049 -14.732 1.00 98.06 314 LEU A CA 1
ATOM 2499 C C . LEU A 1 314 ? -13.652 -2.953 -13.395 1.00 98.06 314 LEU A C 1
ATOM 2501 O O . LEU A 1 314 ? -14.629 -3.677 -13.188 1.00 98.06 314 LEU A O 1
ATOM 2505 N N . ALA A 1 315 ? -13.214 -2.068 -12.498 1.00 98.31 315 ALA A N 1
ATOM 2506 C CA . ALA A 1 315 ? -13.870 -1.806 -11.222 1.00 98.31 315 ALA A CA 1
ATOM 2507 C C . ALA A 1 315 ? -15.239 -1.138 -11.428 1.00 98.31 315 ALA A C 1
ATOM 2509 O O . ALA A 1 315 ? -16.234 -1.587 -10.856 1.00 98.31 315 ALA A O 1
ATOM 2510 N N . ARG A 1 316 ? -15.327 -0.145 -12.325 1.00 98.06 316 ARG A N 1
ATOM 2511 C CA . ARG A 1 316 ? -16.601 0.488 -12.712 1.00 98.06 316 ARG A CA 1
ATOM 2512 C C . ARG A 1 316 ? -17.585 -0.518 -13.306 1.00 98.06 316 ARG A C 1
ATOM 2514 O O . ARG A 1 316 ? -18.740 -0.534 -12.895 1.00 98.06 316 ARG A O 1
ATOM 2521 N N . GLN A 1 317 ? -17.128 -1.399 -14.199 1.00 97.31 317 GLN A N 1
ATOM 2522 C CA . GLN A 1 317 ? -17.960 -2.468 -14.778 1.00 97.31 317 GLN A CA 1
ATOM 2523 C C . GLN A 1 317 ? -18.538 -3.426 -13.723 1.00 97.31 317 GLN A C 1
ATOM 2525 O O . GLN A 1 317 ? -19.592 -4.016 -13.935 1.00 97.31 317 GLN A O 1
ATOM 2530 N N . ARG A 1 318 ? -17.866 -3.570 -12.577 1.00 96.44 318 ARG A N 1
ATOM 2531 C CA . ARG A 1 318 ? -18.292 -4.424 -11.457 1.00 96.44 318 ARG A CA 1
ATOM 2532 C C . ARG A 1 318 ? -19.056 -3.672 -10.371 1.00 96.44 318 ARG A C 1
ATOM 2534 O O . ARG A 1 318 ? -19.300 -4.234 -9.305 1.00 96.44 318 ARG A O 1
ATOM 2541 N N . ASN A 1 319 ? -19.446 -2.420 -10.621 1.00 97.00 319 ASN A N 1
ATOM 2542 C CA . ASN A 1 319 ? -20.122 -1.560 -9.648 1.00 97.00 319 ASN A CA 1
ATOM 2543 C C . ASN A 1 319 ? -19.328 -1.392 -8.339 1.00 97.00 319 ASN A C 1
ATOM 2545 O O . ASN A 1 319 ? -19.909 -1.379 -7.251 1.00 97.00 319 ASN A O 1
ATOM 2549 N N . ILE A 1 320 ? -18.000 -1.297 -8.449 1.00 98.31 320 ILE A N 1
ATOM 2550 C CA . ILE A 1 320 ? -17.105 -0.952 -7.341 1.00 98.31 320 ILE A CA 1
ATOM 2551 C C . ILE A 1 320 ? -16.968 0.575 -7.289 1.00 98.31 320 ILE A C 1
ATOM 2553 O O . ILE A 1 320 ? -16.801 1.226 -8.324 1.00 98.31 320 ILE A O 1
ATOM 2557 N N . ASP A 1 321 ? -17.036 1.147 -6.084 1.00 98.31 321 ASP A N 1
ATOM 2558 C CA . ASP A 1 321 ? -16.809 2.578 -5.850 1.00 98.31 321 ASP A CA 1
ATOM 2559 C C . ASP A 1 321 ? -15.319 2.892 -6.063 1.00 98.31 321 ASP A C 1
ATOM 2561 O O . ASP A 1 321 ? -14.464 2.508 -5.262 1.00 98.31 321 ASP A O 1
ATOM 2565 N N . VAL A 1 322 ? -15.001 3.530 -7.190 1.00 98.69 322 VAL A N 1
ATOM 2566 C CA . VAL A 1 322 ? -13.632 3.861 -7.587 1.00 98.69 322 VAL A CA 1
ATOM 2567 C C . VAL A 1 322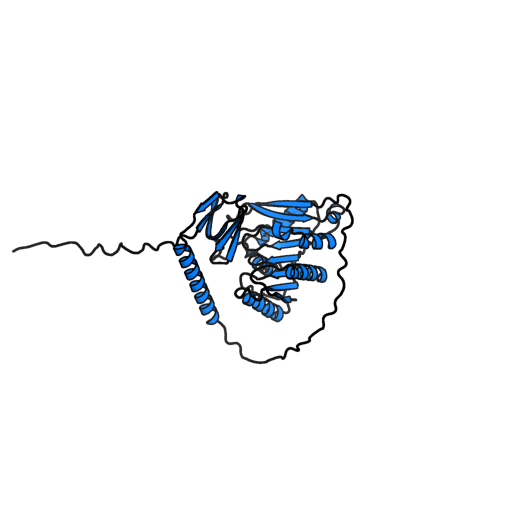 ? -13.563 5.260 -8.190 1.00 98.69 322 VAL A C 1
ATOM 2569 O O . VAL A 1 322 ? -14.338 5.620 -9.079 1.00 98.69 322 VAL A O 1
ATOM 2572 N N . THR A 1 323 ? -12.576 6.029 -7.742 1.00 98.69 323 THR A N 1
ATOM 2573 C CA . THR A 1 323 ? -12.184 7.317 -8.317 1.00 98.69 323 THR A CA 1
ATOM 2574 C C . THR A 1 323 ? -10.817 7.181 -8.979 1.00 98.69 323 THR A C 1
ATOM 2576 O O . THR A 1 323 ? -9.909 6.589 -8.399 1.00 98.69 323 THR A O 1
ATOM 2579 N N . TYR A 1 324 ? -10.665 7.742 -10.180 1.00 98.62 324 TYR A N 1
ATOM 2580 C CA . TYR A 1 324 ? -9.403 7.790 -10.918 1.00 98.62 324 TYR A CA 1
ATOM 2581 C C . TYR A 1 324 ? -8.951 9.235 -11.123 1.00 98.62 324 TYR A C 1
ATOM 2583 O O . TYR A 1 324 ? -9.758 10.084 -11.502 1.00 98.62 324 TYR A O 1
ATOM 2591 N N . LYS A 1 325 ? -7.663 9.513 -10.896 1.00 98.56 325 LYS A N 1
ATOM 2592 C CA . LYS A 1 325 ? -7.063 10.833 -11.143 1.00 98.56 325 LYS A CA 1
ATOM 2593 C C . LYS A 1 325 ? -5.625 10.710 -11.645 1.00 98.56 325 LYS A C 1
ATOM 2595 O O . LYS A 1 325 ? -4.884 9.823 -11.229 1.00 98.56 325 LYS A O 1
ATOM 2600 N N . THR A 1 326 ? -5.212 11.621 -12.520 1.00 98.25 326 THR A N 1
ATOM 2601 C CA . THR A 1 326 ? -3.834 11.714 -13.023 1.00 98.25 326 THR A CA 1
ATOM 2602 C C . THR A 1 326 ? -3.145 12.985 -12.565 1.00 98.25 326 THR A C 1
ATOM 2604 O O . THR A 1 326 ? -3.803 13.976 -12.253 1.00 98.25 326 THR A O 1
ATOM 2607 N N . TYR A 1 327 ? -1.814 12.965 -12.565 1.00 97.38 327 TYR A N 1
ATOM 2608 C CA . TYR A 1 327 ? -0.979 14.094 -12.159 1.00 97.38 327 TYR A CA 1
ATOM 2609 C C . TYR A 1 327 ? 0.186 14.241 -13.133 1.00 97.38 327 TYR A C 1
ATOM 2611 O O . TYR A 1 327 ? 0.670 13.235 -13.644 1.00 97.38 327 TYR A O 1
ATOM 2619 N N . ASN A 1 328 ? 0.643 15.469 -13.387 1.00 96.00 328 ASN A N 1
ATOM 2620 C CA . ASN A 1 328 ? 1.750 15.721 -14.312 1.00 96.00 328 ASN A CA 1
ATOM 2621 C C . ASN A 1 328 ? 3.113 15.417 -13.672 1.00 96.00 328 ASN A C 1
ATOM 2623 O O . ASN A 1 328 ? 3.872 16.322 -13.341 1.00 96.00 328 ASN A O 1
ATOM 2627 N N . ILE A 1 329 ? 3.371 14.134 -13.454 1.00 93.69 329 ILE A N 1
ATOM 2628 C CA . ILE A 1 329 ? 4.597 13.572 -12.892 1.00 93.69 329 ILE A CA 1
ATOM 2629 C C . ILE A 1 329 ? 4.905 12.244 -13.596 1.00 93.69 329 ILE A C 1
ATOM 2631 O O . ILE A 1 329 ? 4.028 11.676 -14.259 1.00 93.69 329 ILE A O 1
ATOM 2635 N N . ASP A 1 330 ? 6.134 11.760 -13.440 1.00 94.31 330 ASP A N 1
ATOM 2636 C CA . ASP A 1 330 ? 6.546 10.409 -13.835 1.00 94.31 330 ASP A CA 1
ATOM 2637 C C . ASP A 1 330 ? 6.213 9.387 -12.724 1.00 94.31 330 ASP A C 1
ATOM 2639 O O . ASP A 1 330 ? 5.218 9.547 -12.007 1.00 94.31 330 ASP A O 1
ATOM 2643 N N . HIS A 1 331 ? 7.010 8.330 -12.565 1.00 93.44 331 HIS A N 1
ATOM 2644 C CA . HIS A 1 331 ? 6.849 7.302 -11.546 1.00 93.44 331 HIS A CA 1
ATOM 2645 C C . HIS A 1 331 ? 7.256 7.793 -10.144 1.00 93.44 331 HIS A C 1
ATOM 2647 O O . HIS A 1 331 ? 8.258 7.365 -9.571 1.00 93.44 331 HIS A O 1
ATOM 2653 N N . ALA A 1 332 ? 6.468 8.708 -9.584 1.00 90.75 332 ALA A N 1
ATOM 2654 C CA . ALA A 1 332 ? 6.677 9.296 -8.265 1.00 90.75 332 ALA A CA 1
ATOM 2655 C C . ALA A 1 332 ? 5.345 9.557 -7.545 1.00 90.75 332 ALA A C 1
ATOM 2657 O O . ALA A 1 332 ? 4.268 9.429 -8.133 1.00 90.75 332 ALA A O 1
ATOM 2658 N N . LEU A 1 333 ? 5.431 9.959 -6.275 1.00 90.75 333 LEU A N 1
ATOM 2659 C CA . LEU A 1 333 ? 4.318 10.542 -5.530 1.00 90.75 333 LEU A CA 1
ATOM 2660 C C . LEU A 1 333 ? 4.492 12.056 -5.428 1.00 90.75 333 LEU A C 1
ATOM 2662 O O . LEU A 1 333 ? 5.533 12.532 -4.982 1.00 90.75 333 LEU A O 1
ATOM 2666 N N . SER A 1 334 ? 3.465 12.818 -5.801 1.00 91.06 334 SER A N 1
ATOM 2667 C CA . SER A 1 334 ? 3.445 14.265 -5.562 1.00 91.06 334 SER A CA 1
ATOM 2668 C C . SER A 1 334 ? 2.775 14.615 -4.226 1.00 91.06 334 SER A C 1
ATOM 2670 O O . SER A 1 334 ? 1.883 13.890 -3.776 1.00 91.06 334 SER A O 1
ATOM 2672 N N . PRO A 1 335 ? 3.104 15.767 -3.613 1.00 88.88 335 PRO A N 1
ATOM 2673 C CA . PRO A 1 335 ? 2.396 16.245 -2.424 1.00 88.88 335 PRO A CA 1
ATOM 2674 C C . PRO A 1 335 ? 0.875 16.337 -2.626 1.00 88.88 335 PRO A C 1
ATOM 2676 O O . PRO A 1 335 ? 0.108 15.916 -1.766 1.00 88.88 335 PRO A O 1
ATOM 2679 N N . ALA A 1 336 ? 0.428 16.788 -3.805 1.00 92.75 336 ALA A N 1
ATOM 2680 C CA . ALA A 1 336 ? -0.994 16.865 -4.147 1.00 92.75 336 ALA A CA 1
ATOM 2681 C C . ALA A 1 336 ? -1.673 15.481 -4.205 1.00 92.75 336 ALA A C 1
ATOM 2683 O O . ALA A 1 336 ? -2.832 15.346 -3.819 1.00 92.75 336 ALA A O 1
ATOM 2684 N N . GLN A 1 337 ? -0.966 14.441 -4.664 1.00 94.31 337 GLN A N 1
ATOM 2685 C CA . GLN A 1 337 ? -1.475 13.063 -4.636 1.00 94.31 337 GLN A CA 1
ATOM 2686 C C . GLN A 1 337 ? -1.674 12.556 -3.212 1.00 94.31 337 GLN A C 1
ATOM 2688 O O . GLN A 1 337 ? -2.699 11.940 -2.911 1.00 94.31 337 GLN A O 1
ATOM 2693 N N . ILE A 1 338 ? -0.699 12.812 -2.340 1.00 93.25 338 ILE A N 1
ATOM 2694 C CA . ILE A 1 338 ? -0.767 12.429 -0.928 1.00 93.25 338 ILE A CA 1
ATOM 2695 C C . ILE A 1 338 ? -1.931 13.170 -0.259 1.00 93.25 338 ILE A C 1
ATOM 2697 O O . ILE A 1 338 ? -2.773 12.537 0.375 1.00 93.25 338 ILE A O 1
ATOM 2701 N N . GLU A 1 339 ? -2.042 14.483 -0.468 1.00 93.69 339 GLU A N 1
ATOM 2702 C CA . GLU A 1 339 ? -3.125 15.304 0.078 1.00 93.69 339 GLU A CA 1
ATOM 2703 C C . GLU A 1 339 ? -4.513 14.811 -0.363 1.00 93.69 339 GLU A C 1
ATOM 2705 O O . GLU A 1 339 ? -5.401 14.628 0.473 1.00 93.69 339 GLU A O 1
ATOM 2710 N N . ASP A 1 340 ? -4.703 14.541 -1.656 1.00 97.25 340 ASP A N 1
ATOM 2711 C CA . ASP A 1 340 ? -5.969 14.018 -2.178 1.00 97.25 340 ASP A CA 1
ATOM 2712 C C . ASP A 1 340 ? -6.303 12.634 -1.607 1.00 97.25 340 ASP A C 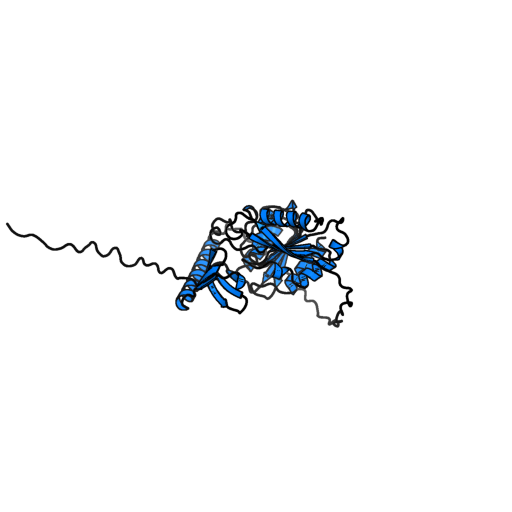1
ATOM 2714 O O . ASP A 1 340 ? -7.469 12.339 -1.347 1.00 97.25 340 ASP A O 1
ATOM 2718 N N . SER A 1 341 ? -5.292 11.805 -1.338 1.00 96.81 341 SER A N 1
ATOM 2719 C CA . SER A 1 341 ? -5.478 10.501 -0.690 1.00 96.81 341 SER A CA 1
ATOM 2720 C C . SER A 1 341 ? -5.946 10.653 0.757 1.00 96.81 341 SER A C 1
ATOM 2722 O O . SER A 1 341 ? -6.857 9.951 1.196 1.00 96.81 341 SER A O 1
ATOM 2724 N N . MET A 1 342 ? -5.386 11.618 1.489 1.00 95.44 342 MET A N 1
ATOM 2725 C CA . MET A 1 342 ? -5.827 11.942 2.847 1.00 95.44 342 MET A CA 1
ATOM 2726 C C . MET A 1 342 ? -7.259 12.501 2.859 1.00 95.44 342 MET A C 1
ATOM 2728 O O . MET A 1 342 ? -8.072 12.099 3.695 1.00 95.44 342 MET A O 1
ATOM 2732 N N . LYS A 1 343 ? -7.612 13.370 1.899 1.00 96.31 343 LYS A N 1
ATOM 2733 C CA . LYS A 1 343 ? -8.992 13.858 1.708 1.00 96.31 343 LYS A CA 1
ATOM 2734 C C . LYS A 1 343 ? -9.955 12.717 1.391 1.00 96.31 343 LYS A C 1
ATOM 2736 O O . LYS A 1 343 ? -11.031 12.644 1.983 1.00 96.31 343 LYS A O 1
ATOM 2741 N N . PHE A 1 344 ? -9.554 11.803 0.510 1.00 98.06 344 PHE A N 1
ATOM 2742 C CA . PHE A 1 344 ? -10.314 10.598 0.205 1.00 98.06 344 PHE A CA 1
ATOM 2743 C C . PHE A 1 344 ? -10.579 9.777 1.474 1.00 98.06 344 PHE A C 1
ATOM 2745 O O . PHE A 1 344 ? -11.733 9.490 1.778 1.00 98.06 344 PHE A O 1
ATOM 2752 N N . PHE A 1 345 ? -9.558 9.477 2.282 1.00 97.50 345 PHE A N 1
ATOM 2753 C CA . PHE A 1 345 ? -9.756 8.731 3.529 1.00 97.50 345 PHE A CA 1
ATOM 2754 C C . PHE A 1 345 ? -10.646 9.455 4.543 1.00 97.50 345 PHE A C 1
ATOM 2756 O O . PHE A 1 345 ? -11.421 8.793 5.236 1.00 97.50 345 PHE A O 1
ATOM 2763 N N . ALA A 1 346 ? -10.570 10.787 4.631 1.00 95.44 346 ALA A N 1
ATOM 2764 C CA . ALA A 1 346 ? -11.461 11.574 5.484 1.00 95.44 346 ALA A CA 1
ATOM 2765 C C . ALA A 1 346 ? -12.934 11.451 5.059 1.00 95.44 346 ALA A C 1
ATOM 2767 O O . ALA A 1 346 ? -13.802 11.344 5.921 1.00 95.44 346 ALA A O 1
ATOM 2768 N N . GLY A 1 347 ? -13.208 11.432 3.750 1.00 95.25 347 GLY A N 1
ATOM 2769 C CA . GLY A 1 347 ? -14.565 11.387 3.194 1.00 95.25 347 GLY A CA 1
ATOM 2770 C C . GLY A 1 347 ? -15.252 10.017 3.231 1.00 95.25 347 GLY A C 1
ATOM 2771 O O . GLY A 1 347 ? -16.448 9.934 2.975 1.00 95.25 347 GLY A O 1
ATOM 2772 N N . VAL A 1 348 ? -14.524 8.938 3.538 1.00 91.50 348 VAL A N 1
ATOM 2773 C CA . VAL A 1 348 ? -15.074 7.565 3.610 1.00 91.50 348 VAL A CA 1
ATOM 2774 C C . VAL A 1 348 ? -15.475 7.162 5.044 1.00 91.50 348 VAL A C 1
ATOM 2776 O O . VAL A 1 348 ? -15.896 6.033 5.284 1.00 91.50 348 VAL A O 1
ATOM 2779 N N . ARG A 1 349 ? -15.299 8.057 6.017 1.00 68.94 349 ARG A N 1
ATOM 2780 C CA . ARG A 1 349 ? -15.436 7.757 7.449 1.00 68.94 349 ARG A CA 1
ATOM 2781 C C . ARG A 1 349 ? -16.833 7.407 7.928 1.00 68.94 349 ARG A C 1
ATOM 2783 O O . ARG A 1 349 ? -17.798 8.030 7.443 1.00 68.94 349 ARG A O 1
#

Secondary structure (DSSP, 8-state):
---------SSSSSSSS--------EEEEETTS-EEEEEEEEE-SSEEEEEETTEEEEEEGGGEEEEEPPPHHHHHHHHHHHHHHHHHHHHHHHHT---PPP----PPPP-------------PPP-------EEEEEEEE-SSGGGSEEEEEEEE-HHHHTTTTSEE-EEEEE-STT--GGGGSSHHHHHHHHHHTPEEEEE-PPP-STTTTTT-STT-TTTTHHHHHHHHHHHHHHHHT-EE-SSEEEEEETHHHHHHHHHHHHSGGGEEEEEEES-SS-----S--S-EEEEEEESS-TTHHHHHHHHHHHHHHTT--EEEEEES-SSS--HHHHHHHHHHHHHT-